Protein 6K65 (pdb70)

Sequence (286 aa):
MKEQQNAFYEILHLPNLNEEQRNAFIQSLKDDPSQSANLLAEAKALNHLQNEVARLKKDAVVTQESALTTSPGETVTLTCRSSTGAVTTSNYASWVQEKPDHLFTGLIGGTNNRAPGVPARFSGSLIGDKAALTITGAQTEDEAIYFCALWYSNHWVFGGGTKLTVLGGGGGSDVQLQQSGPGLVAPSQSLSITCTVSGFSLTDYGVNWVRQSPGKGLEWLGVIWGDGITDYNSALKSRLSVTKDNSKSQVFLKMNSLQSGDSARYYCVTGLFDYWGQGTTLTVSS

B-factor: mean 27.86, std 15.21, range [9.58, 121.7]

Nearest PDB structures (foldseek):
  6k65-assembly1_A  TM=1.018E+00  e=1.690E-07  Staphylococcus aureus subsp. aureus NCTC 8325
  5h79-assembly2_C  TM=9.708E-01  e=1.721E-05  Staphylococcus aureus
  6k6a-assembly1_C  TM=9.883E-01  e=1.054E-04  Staphylococcus aureus
  6k64-assembly1_C  TM=9.739E-01  e=1.440E-04  Staphylococcus aureus
  5x3f-assembly1_B  TM=9.528E-01  e=5.349E-04  Staphylococcus aureus

Foldseek 3Di:
DVLLVVLLVLLVPLPQDDVVLSVVLNVVCVVCVVCSVVSSVVSNVVSVVSVVVVVVVD/DKAKAWAAEDEAAFQAKDKIKIAIPVWAADLQFQKWKWWADPPRDIDTAGTSFFHGDPPHDPQWTWHGDVRIIMIMRRGDAQVRQTWMKIWTDDPHDIDIYPTYGYHHPDHDDDD/DKAWAKDDDQADVVFGKGKIKIAIPDDFLLAWKKWKWWAAPPGGIGTAWMAHNPGDIGGDVVQVVQWDWGADRVRNMIMIMGHPDDQVPFTWMWMATDVRPDIYPTDGDGDDD

Secondary structure (DSSP, 8-state):
-HHHHHHHHHHHH-SS--HHHHHHHHHHHHH-GGGHHHHHHHHHHHHHHHHHHHHHH-/--EEEEEEEEEETTTTEEEEEEEEESS-TTTS-EEEEEE-TTS-EEEEEEE-TTS-EEE-TTTGGGEEEEEETTTTEEEEEE-S--GGG-EEEEEEETTS-SB---EEE----/---EEE-SEEEE-TT-EEEEEEEETTS---GGG--EEEEEETTTEEEEEEETTTEEPTT--TTEEEEEETTEEEEEEES--GGG-EEEEEEEEETTEEEE---EEEEE-S-----

CATH classification: 1.20.5.420

GO terms:
  GO:0005576 extracellular region (C, EXP)
  GO:0141129 symbiont-mediated suppression of host signal transduction pathway via antagonism of host cell surface receptor (P, EXP)

InterPro domains:
  IPR003132 Protein A, Ig-binding domain [PF02216] (37-88)
  IPR003132 Protein A, Ig-binding domain [PF02216] (97-149)
  IPR003132 Protein A, Ig-binding domain [PF02216] (155-207)
  IPR003132 Protein A, Ig-binding domain [PF02216] (213-265)
  IPR003132 Protein A, Ig-binding domain [PF02216] (271-323)
  IPR005038 Octapeptide repeat [PF03373] (326-333)
  IPR005038 Octapeptide repeat [PF03373] (334-341)
  IPR005038 Octapeptide repeat [PF03373] (342-349)
  IPR005038 Octapeptide repeat [PF03373] (350-357)
  IPR005038 Octapeptide repeat [PF03373] (358-365)
  IPR005038 Octapeptide repeat [PF03373] (366-373)
  IPR005038 Octapeptide repeat [PF03373] (374-381)
  IPR005038 Octapeptide repeat [PF03373] (382-389)
  IPR005038 Octapeptide repeat [PF03373] (390-397)
  IPR005038 Octapeptide repeat [PF03373] (398-405)
  IPR005038 Octapeptide repeat [PF03373] (406-413)
  IPR005038 Octapeptide repeat [PF03373] (414-421)
  IPR005877 YSIRK Gram-positive signal peptide [PF04650] (2-26)
  IPR005877 YSIRK Gram-positive signal peptide [TIGR01168] (3-36)
  IPR009063 Immunoglobulin/albumin-binding domain superfamily [SSF46997] (38-92)

Radius of gyration: 19.45 Å; Cα contacts (8 Å, |Δi|>4): 677; chains: 3; bounding box: 35×52×53 Å

Organism: Staphylococcus aureus (strain NCTC 8325 / PS 47) (NCBI:txid93061)

Structure (mmCIF, N/CA/C/O backbone):
data_6K65
#
_entry.id   6K65
#
_cell.length_a   35.620
_cell.length_b   120.181
_cell.length_c   84.740
_cell.angle_alpha   90.00
_cell.angle_beta   90.00
_cell.angle_gamma   90.00
#
_symmetry.space_group_name_H-M   'P 21 21 2'
#
loop_
_entity.id
_entity.type
_entity.pdbx_description
1 polymer 'Immunoglobulin G-binding protein A'
2 polymer '1P4B variable light chain'
3 polymer '1P4B variable heavy chain'
4 water water
#
loop_
_atom_site.group_PDB
_atom_site.id
_atom_site.type_symbol
_atom_site.label_atom_id
_atom_site.label_alt_id
_atom_site.label_comp_id
_atom_site.label_asym_id
_atom_site.label_entity_id
_atom_site.label_seq_id
_atom_site.pdbx_PDB_ins_code
_atom_site.Cartn_x
_atom_site.Cartn_y
_atom_site.Cartn_z
_atom_site.occupancy
_atom_site.B_iso_or_equiv
_atom_site.auth_seq_id
_atom_site.auth_comp_id
_atom_site.auth_asym_id
_atom_site.auth_atom_id
_atom_site.pdbx_PDB_model_num
ATOM 1 N N . MET A 1 21 ? 9.392 0.005 130.749 1.00 69.36 4 MET A N 1
ATOM 2 C CA . MET A 1 21 ? 8.317 -0.925 130.425 1.00 70.08 4 MET A CA 1
ATOM 3 C C . MET A 1 21 ? 6.960 -0.258 130.590 1.00 60.43 4 MET A C 1
ATOM 4 O O . MET A 1 21 ? 6.191 -0.152 129.630 1.00 54.97 4 MET A O 1
ATOM 9 N N . LYS A 1 22 ? 6.664 0.192 131.812 1.00 60.99 5 LYS A N 1
ATOM 10 C CA . LYS A 1 22 ? 5.429 0.940 132.026 1.00 60.33 5 LYS A CA 1
ATOM 11 C C . LYS A 1 22 ? 5.423 2.224 131.209 1.00 55.10 5 LYS A C 1
ATOM 12 O O . LYS A 1 22 ? 4.372 2.651 130.719 1.00 51.19 5 LYS A O 1
ATOM 18 N N . GLU A 1 23 ? 6.591 2.854 131.053 1.00 53.91 6 GLU A N 1
ATOM 19 C CA . GLU A 1 23 ? 6.678 4.069 130.251 1.00 52.91 6 GLU A CA 1
ATOM 20 C C . GLU A 1 23 ? 6.446 3.769 128.777 1.00 43.87 6 GLU A C 1
ATOM 21 O O . GLU A 1 23 ? 5.825 4.564 128.059 1.00 38.93 6 GLU A O 1
ATOM 27 N N . GLN A 1 24 ? 6.934 2.622 128.310 1.00 42.45 7 GLN A N 1
ATOM 28 C CA . GLN A 1 24 ? 6.638 2.210 126.946 1.00 43.23 7 GLN A CA 1
ATOM 29 C C . GLN A 1 24 ? 5.165 1.869 126.795 1.00 35.31 7 GLN A C 1
ATOM 30 O O . GLN A 1 24 ? 4.562 2.175 125.766 1.00 34.93 7 GLN A O 1
ATOM 36 N N . GLN A 1 25 ? 4.569 1.237 127.812 1.00 42.05 8 GLN A N 1
ATOM 37 C CA . GLN A 1 25 ? 3.134 0.963 127.783 1.00 38.60 8 GLN A CA 1
ATOM 38 C C . GLN A 1 25 ? 2.332 2.252 127.659 1.00 33.45 8 GLN A C 1
ATOM 39 O O . GLN A 1 25 ? 1.413 2.350 126.834 1.00 31.02 8 GLN A O 1
ATOM 45 N N . ASN A 1 26 ? 2.659 3.250 128.484 1.00 34.49 9 ASN A N 1
ATOM 46 C CA . ASN A 1 26 ? 1.942 4.517 128.414 1.00 33.15 9 ASN A CA 1
ATOM 47 C C . ASN A 1 26 ? 2.144 5.185 127.063 1.00 29.24 9 ASN A C 1
ATOM 48 O O . ASN A 1 26 ? 1.195 5.716 126.475 1.00 28.30 9 ASN A O 1
ATOM 53 N N . ALA A 1 27 ? 3.375 5.158 126.548 1.00 30.30 10 ALA A N 1
ATOM 54 C CA . ALA A 1 27 ? 3.643 5.785 125.256 1.00 29.40 10 ALA A CA 1
ATOM 55 C C . ALA A 1 27 ? 2.877 5.093 124.131 1.00 28.43 10 ALA A C 1
ATOM 56 O O . ALA A 1 27 ? 2.274 5.760 123.285 1.00 25.39 10 ALA A O 1
ATOM 58 N N . PHE A 1 28 ? 2.890 3.753 124.105 1.00 26.80 11 PHE A N 1
ATOM 59 C CA . PHE A 1 28 ? 2.065 3.005 123.155 1.00 26.90 11 PHE A CA 1
ATOM 60 C C . PHE A 1 28 ? 0.619 3.474 123.218 1.00 23.73 11 PHE A C 1
ATOM 61 O O . PHE A 1 28 ? -0.004 3.776 122.194 1.00 24.95 11 PHE A O 1
ATOM 69 N N . TYR A 1 29 ? 0.064 3.521 124.429 1.00 25.08 12 TYR A N 1
ATOM 70 C CA . TYR A 1 29 ? -1.343 3.872 124.590 1.00 24.97 12 TYR A CA 1
ATOM 71 C C . TYR A 1 29 ? -1.628 5.263 124.025 1.00 26.73 12 TYR A C 1
ATOM 72 O O . TYR A 1 29 ? -2.568 5.450 123.231 1.00 22.72 12 TYR A O 1
ATOM 81 N N . GLU A 1 30 ? -0.802 6.246 124.401 1.00 22.68 13 GLU A N 1
ATOM 82 C CA . GLU A 1 30 ? -1.039 7.608 123.929 1.00 22.03 13 GLU A CA 1
ATOM 83 C C . GLU A 1 30 ? -0.924 7.699 122.413 1.00 21.32 13 GLU A C 1
ATOM 84 O O . GLU A 1 30 ? -1.749 8.353 121.767 1.00 22.82 13 GLU A O 1
ATOM 90 N N . ILE A 1 31 ? 0.071 7.033 121.824 1.00 19.65 14 ILE A N 1
ATOM 91 C CA . ILE A 1 31 ? 0.239 7.136 120.376 1.00 20.41 14 ILE A CA 1
ATOM 92 C C . ILE A 1 31 ? -0.924 6.482 119.654 1.00 22.63 14 ILE A C 1
ATOM 93 O O . ILE A 1 31 ? -1.448 7.025 118.667 1.00 20.19 14 ILE A O 1
ATOM 98 N N . LEU A 1 32 ? -1.376 5.323 120.144 1.00 20.08 15 LEU A N 1
ATOM 99 C CA . LEU A 1 32 ? -2.483 4.653 119.476 1.00 20.40 15 LEU A CA 1
ATOM 100 C C . LEU A 1 32 ? -3.783 5.426 119.611 1.00 21.77 15 LEU A C 1
ATOM 101 O O . LEU A 1 32 ? -4.694 5.224 118.797 1.00 26.00 15 LEU A O 1
ATOM 106 N N . HIS A 1 33 ? -3.900 6.315 120.600 1.00 20.94 16 HIS A N 1
ATOM 107 C CA . HIS A 1 33 ? -5.116 7.108 120.704 1.00 21.08 16 HIS A CA 1
ATOM 108 C C . HIS A 1 33 ? -5.016 8.501 120.083 1.00 24.45 16 HIS A C 1
ATOM 109 O O . HIS A 1 33 ? -6.014 9.228 120.099 1.00 27.62 16 HIS A O 1
ATOM 116 N N . LEU A 1 34 ? -3.871 8.888 119.503 1.00 19.92 17 LEU A N 1
ATOM 117 C CA . LEU A 1 34 ? -3.825 10.167 118.788 1.00 18.54 17 LEU A CA 1
ATOM 118 C C . LEU A 1 34 ? -4.723 10.062 117.559 1.00 24.30 17 LEU A C 1
ATOM 119 O O . LEU A 1 34 ? -4.464 9.226 116.682 1.00 27.26 17 LEU A O 1
ATOM 124 N N . PRO A 1 35 ? -5.771 10.877 117.446 1.00 22.57 18 PRO A N 1
ATOM 125 C CA . PRO A 1 35 ? -6.841 10.568 116.481 1.00 24.58 18 PRO A CA 1
ATOM 126 C C . PRO A 1 35 ? -6.489 10.846 115.034 1.00 24.83 18 PRO A C 1
ATOM 127 O O . PRO A 1 35 ? -7.121 10.258 114.146 1.00 28.17 18 PRO A O 1
ATOM 131 N N . ASN A 1 36 ? -5.530 11.727 114.755 1.00 22.09 19 ASN A N 1
ATOM 132 C CA . ASN A 1 36 ? -5.306 12.169 113.385 1.00 23.44 19 ASN A CA 1
ATOM 133 C C . ASN A 1 36 ? -4.077 11.556 112.730 1.00 22.93 19 ASN A C 1
ATOM 134 O O . ASN A 1 36 ? -3.916 11.701 111.515 1.00 24.70 19 ASN A O 1
ATOM 139 N N . LEU A 1 37 ? -3.225 10.860 113.481 1.00 21.69 20 LEU A N 1
ATOM 140 C CA . LEU A 1 37 ? -2.111 10.154 112.854 1.00 21.77 20 LEU A CA 1
ATOM 141 C C . LEU A 1 37 ? -2.624 9.121 111.865 1.00 27.26 20 LEU A C 1
ATOM 142 O O . LEU A 1 37 ? -3.620 8.447 112.120 1.00 28.53 20 LEU A O 1
ATOM 147 N N . ASN A 1 38 ? -1.930 8.979 110.744 1.00 26.66 21 ASN A N 1
ATOM 148 C CA . ASN A 1 38 ? -2.243 7.865 109.865 1.00 34.18 21 ASN A CA 1
ATOM 149 C C . ASN A 1 38 ? -1.485 6.625 110.340 1.00 36.14 21 ASN A C 1
ATOM 150 O O . ASN A 1 38 ? -0.682 6.670 111.276 1.00 32.13 21 ASN A O 1
ATOM 155 N N . GLU A 1 39 ? -1.768 5.491 109.709 1.00 37.73 22 GLU A N 1
ATOM 156 C CA . GLU A 1 39 ? -1.218 4.258 110.255 1.00 40.72 22 GLU A CA 1
ATOM 157 C C . GLU A 1 39 ? 0.273 4.127 109.964 1.00 36.17 22 GLU A C 1
ATOM 158 O O . GLU A 1 39 ? 1.002 3.539 110.766 1.00 36.82 22 GLU A O 1
ATOM 164 N N . GLU A 1 40 ? 0.761 4.711 108.869 1.00 39.74 23 GLU A N 1
ATOM 165 C CA . GLU A 1 40 ? 2.203 4.710 108.632 1.00 45.94 23 GLU A CA 1
ATOM 166 C C . GLU A 1 40 ? 2.943 5.463 109.733 1.00 38.30 23 GLU A C 1
ATOM 167 O O . GLU A 1 40 ? 3.985 5.004 110.224 1.00 36.99 23 GLU A O 1
ATOM 173 N N . GLN A 1 41 ? 2.411 6.621 110.144 1.00 31.12 24 GLN A N 1
ATOM 174 C CA . GLN A 1 41 ? 3.030 7.386 111.220 1.00 28.14 24 GLN A CA 1
ATOM 175 C C . GLN A 1 41 ? 2.967 6.624 112.539 1.00 26.90 24 GLN A C 1
ATOM 176 O O . GLN A 1 41 ? 3.971 6.527 113.262 1.00 25.91 24 GLN A O 1
ATOM 182 N N . ARG A 1 42 ? 1.797 6.061 112.861 1.00 27.50 25 ARG A N 1
ATOM 183 C CA . ARG A 1 42 ? 1.673 5.247 114.068 1.00 27.14 25 ARG A CA 1
ATOM 184 C C . ARG A 1 42 ? 2.708 4.136 114.090 1.00 29.19 25 ARG A C 1
ATOM 185 O O . ARG A 1 42 ? 3.410 3.941 115.088 1.00 27.12 25 ARG A O 1
ATOM 193 N N . ASN A 1 43 ? 2.800 3.384 112.991 1.00 30.63 26 ASN A N 1
ATOM 194 C CA . ASN A 1 43 ? 3.750 2.278 112.915 1.00 33.38 26 ASN A CA 1
ATOM 195 C C . ASN A 1 43 ? 5.170 2.766 113.132 1.00 34.33 26 ASN A C 1
ATOM 196 O O . ASN A 1 43 ? 5.959 2.114 113.830 1.00 30.88 26 ASN A O 1
ATOM 201 N N . ALA A 1 44 ? 5.514 3.917 112.542 1.00 31.86 27 ALA A N 1
ATOM 202 C CA . ALA A 1 44 ? 6.872 4.428 112.684 1.00 33.89 27 ALA A CA 1
ATOM 203 C C . ALA A 1 44 ? 7.187 4.751 114.136 1.00 28.58 27 ALA A C 1
ATOM 204 O O . ALA A 1 44 ? 8.270 4.402 114.635 1.00 29.34 27 ALA A O 1
ATOM 206 N N . PHE A 1 45 ? 6.249 5.404 114.840 1.00 25.53 28 PHE A N 1
ATOM 207 C CA . PHE A 1 45 ? 6.509 5.735 116.239 1.00 24.11 28 PHE A CA 1
ATOM 208 C C . PHE A 1 45 ? 6.571 4.485 117.098 1.00 25.42 28 PHE A C 1
ATOM 209 O O . PHE A 1 45 ? 7.411 4.396 117.999 1.00 25.40 28 PHE A O 1
ATOM 217 N N . ILE A 1 46 ? 5.695 3.514 116.836 1.00 26.02 29 ILE A N 1
ATOM 218 C CA . ILE A 1 46 ? 5.725 2.264 117.595 1.00 27.28 29 ILE A CA 1
ATOM 219 C C . ILE A 1 46 ? 7.091 1.606 117.462 1.00 29.07 29 ILE A C 1
ATOM 220 O O . ILE A 1 46 ? 7.708 1.209 118.459 1.00 28.56 29 ILE A O 1
ATOM 225 N N . GLN A 1 47 ? 7.579 1.482 116.221 1.00 34.11 30 GLN A N 1
ATOM 226 C CA . GLN A 1 47 ? 8.879 0.856 116.003 1.00 31.04 30 GLN A CA 1
ATOM 227 C C . GLN A 1 47 ? 9.996 1.641 116.679 1.00 30.01 30 GLN A C 1
ATOM 228 O O . GLN A 1 47 ? 10.914 1.049 117.263 1.00 35.88 30 GLN A O 1
ATOM 234 N N . SER A 1 48 ? 9.945 2.971 116.606 1.00 29.41 31 SER A N 1
ATOM 235 C CA . SER A 1 48 ? 10.965 3.772 117.276 1.00 30.05 31 SER A CA 1
ATOM 236 C C . SER A 1 48 ? 10.922 3.572 118.785 1.00 34.85 31 SER A C 1
ATOM 237 O O . SER A 1 48 ? 11.967 3.547 119.445 1.00 35.10 31 SER A O 1
ATOM 240 N N . LEU A 1 49 ? 9.723 3.417 119.350 1.00 26.67 32 LEU A N 1
ATOM 241 C CA . LEU A 1 49 ? 9.607 3.182 120.786 1.00 26.95 32 LEU A CA 1
ATOM 242 C C . LEU A 1 49 ? 10.135 1.809 121.170 1.00 31.57 32 LEU A C 1
ATOM 243 O O . LEU A 1 49 ? 10.673 1.640 122.267 1.00 36.87 32 LEU A O 1
ATOM 248 N N . LYS A 1 50 ? 9.968 0.817 120.297 1.00 33.77 33 LYS A N 1
ATOM 249 C CA . LYS A 1 50 ? 10.543 -0.495 120.566 1.00 39.15 33 LYS A CA 1
ATOM 250 C C . LYS A 1 50 ? 12.063 -0.456 120.454 1.00 42.46 33 LYS A C 1
ATOM 251 O O . LYS A 1 50 ? 12.767 -1.092 121.249 1.00 49.19 33 LYS A O 1
ATOM 257 N N . ASP A 1 51 ? 12.585 0.310 119.494 1.00 40.22 34 ASP A N 1
ATOM 258 C CA . ASP A 1 51 ? 14.025 0.349 119.262 1.00 47.55 34 ASP A CA 1
ATOM 259 C C . ASP A 1 51 ? 14.752 1.097 120.369 1.00 54.23 34 ASP A C 1
ATOM 260 O O . ASP A 1 51 ? 15.839 0.685 120.791 1.00 53.07 34 ASP A O 1
ATOM 265 N N . ASP A 1 52 ? 14.186 2.207 120.839 1.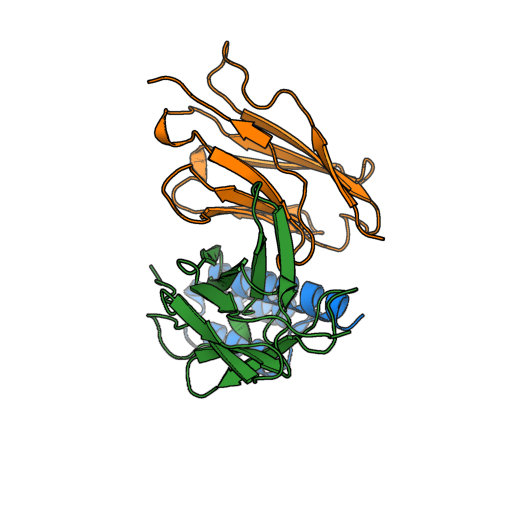00 50.89 35 ASP A N 1
ATOM 266 C CA . ASP A 1 52 ? 14.859 3.082 121.798 1.00 52.12 35 ASP A CA 1
ATOM 267 C C . ASP A 1 52 ? 13.855 3.541 122.841 1.00 48.28 35 ASP A C 1
ATOM 268 O O . ASP A 1 52 ? 13.398 4.690 122.823 1.00 46.35 35 ASP A O 1
ATOM 273 N N . PRO A 1 53 ? 13.495 2.663 123.784 1.00 59.11 36 PRO A N 1
ATOM 274 C CA . PRO A 1 53 ? 12.504 3.046 124.807 1.00 56.38 36 PRO A CA 1
ATOM 275 C C . PRO A 1 53 ? 12.926 4.243 125.642 1.00 58.12 36 PRO A C 1
ATOM 276 O O . PRO A 1 53 ? 12.064 5.002 126.110 1.00 55.87 36 PRO A O 1
ATOM 280 N N . SER A 1 54 ? 14.234 4.447 125.827 1.00 60.65 37 SER A N 1
ATOM 281 C CA . SER A 1 54 ? 14.713 5.582 126.607 1.00 59.70 37 SER A CA 1
ATOM 282 C C . SER A 1 54 ? 14.329 6.916 125.987 1.00 54.78 37 SER A C 1
ATOM 283 O O . SER A 1 54 ? 14.363 7.937 126.681 1.00 54.55 37 SER A O 1
ATOM 286 N N . GLN A 1 55 ? 13.966 6.932 124.705 1.00 51.17 38 GLN A N 1
ATOM 287 C CA . GLN A 1 55 ? 13.557 8.144 124.006 1.00 47.96 38 GLN A CA 1
ATOM 288 C C . GLN A 1 55 ? 12.046 8.370 124.031 1.00 38.95 38 GLN A C 1
ATOM 289 O O . GLN A 1 55 ? 11.567 9.310 123.381 1.00 36.61 38 GLN A O 1
ATOM 295 N N . SER A 1 56 ? 11.301 7.549 124.784 1.00 42.01 39 SER A N 1
ATOM 296 C CA . SER A 1 56 ? 9.841 7.644 124.811 1.00 39.21 39 SER A CA 1
ATOM 297 C C . SER A 1 56 ? 9.342 9.084 124.866 1.00 34.68 39 SER A C 1
ATOM 298 O O . SER A 1 56 ? 8.562 9.511 124.009 1.00 32.59 39 SER A O 1
ATOM 301 N N . ALA A 1 57 ? 9.805 9.852 125.858 1.00 39.30 40 ALA A N 1
ATOM 302 C CA . ALA A 1 57 ? 9.333 11.226 126.015 1.00 32.93 40 ALA A CA 1
ATOM 303 C C . ALA A 1 57 ? 9.448 12.003 124.710 1.00 34.15 40 ALA A C 1
ATOM 304 O O . ALA A 1 57 ? 8.444 12.503 124.183 1.00 31.32 40 ALA A O 1
ATOM 306 N N . ASN A 1 58 ? 10.658 12.072 124.146 1.00 33.69 41 ASN A N 1
ATOM 307 C CA . ASN A 1 58 ? 10.828 12.828 122.911 1.00 30.55 41 ASN A CA 1
ATOM 308 C C . ASN A 1 58 ? 9.943 12.265 121.810 1.00 27.68 41 ASN A C 1
ATOM 309 O O . ASN A 1 58 ? 9.259 13.023 121.108 1.00 29.53 41 ASN A O 1
ATOM 314 N N . LEU A 1 59 ? 9.889 10.933 121.691 1.00 28.52 42 LEU A N 1
ATOM 315 C CA . LEU A 1 59 ? 9.090 10.340 120.623 1.00 25.75 42 LEU A CA 1
ATOM 316 C C . LEU A 1 59 ? 7.627 10.703 120.800 1.00 23.36 42 LEU A C 1
ATOM 317 O O . LEU A 1 59 ? 6.953 11.090 119.834 1.00 23.04 42 LEU A O 1
ATOM 322 N N . LEU A 1 60 ? 7.145 10.671 122.049 1.00 23.58 43 LEU A N 1
ATOM 323 C CA . LEU A 1 60 ? 5.746 11.003 122.280 1.00 23.19 43 LEU A CA 1
ATOM 324 C C . LEU A 1 60 ? 5.476 12.451 121.900 1.00 24.72 43 LEU A C 1
ATOM 325 O O . LEU A 1 60 ? 4.462 12.754 121.249 1.00 21.15 43 LEU A O 1
ATOM 330 N N . ALA A 1 61 ? 6.411 13.349 122.240 1.00 22.35 44 ALA A N 1
ATOM 331 C CA . ALA A 1 61 ? 6.243 14.745 121.864 1.00 22.74 44 ALA A CA 1
ATOM 332 C C . ALA A 1 61 ? 6.190 14.882 120.351 1.00 26.34 44 ALA A C 1
ATOM 333 O O . ALA A 1 61 ? 5.314 15.577 119.803 1.00 20.46 44 ALA A O 1
ATOM 335 N N . GLU A 1 62 ? 7.070 14.155 119.656 1.00 23.22 45 GLU A N 1
ATOM 336 C CA . GLU A 1 62 ? 7.103 14.272 118.207 1.00 20.55 45 GLU A CA 1
ATOM 337 C C . GLU A 1 62 ? 5.800 13.771 117.607 1.00 19.61 45 GLU A C 1
ATOM 338 O O . GLU A 1 62 ? 5.251 14.396 116.687 1.00 19.05 45 GLU A O 1
ATOM 344 N N . ALA A 1 63 ? 5.241 12.694 118.182 1.00 20.31 46 ALA A N 1
ATOM 345 C CA . ALA A 1 63 ? 3.994 12.162 117.651 1.00 18.57 46 ALA A CA 1
ATOM 346 C C . ALA A 1 63 ? 2.863 13.147 117.876 1.00 20.88 46 ALA A C 1
ATOM 347 O O . ALA A 1 63 ? 2.010 13.346 116.990 1.00 18.52 46 ALA A O 1
ATOM 349 N N . LYS A 1 64 ? 2.866 13.806 119.042 1.00 18.95 47 LYS A N 1
ATOM 350 C CA . LYS A 1 64 ? 1.802 14.762 119.316 1.00 17.46 47 LYS A CA 1
ATOM 351 C C . LYS A 1 64 ? 1.881 15.921 118.339 1.00 15.94 47 LYS A C 1
ATOM 352 O O . LYS A 1 64 ? 0.852 16.422 117.872 1.00 16.97 47 LYS A O 1
ATOM 358 N N . ALA A 1 65 ? 3.100 16.312 117.956 1.00 16.52 48 ALA A N 1
ATOM 359 C CA . ALA A 1 65 ? 3.219 17.380 116.970 1.00 16.24 48 ALA A CA 1
ATOM 360 C C . ALA A 1 65 ? 2.701 16.926 115.609 1.00 17.71 48 ALA A C 1
ATOM 361 O O . ALA A 1 65 ? 1.977 17.676 114.929 1.00 17.48 48 ALA A O 1
ATOM 363 N N . LEU A 1 66 ? 3.018 15.684 115.202 1.00 15.64 49 LEU A N 1
ATOM 364 C CA . LEU A 1 66 ? 2.495 15.245 113.916 1.00 17.03 49 LEU A CA 1
ATOM 365 C C . LEU A 1 66 ? 0.987 15.162 113.977 1.00 16.14 49 LEU A C 1
ATOM 366 O O . LEU A 1 66 ? 0.297 15.498 113.001 1.00 18.56 49 LEU A O 1
ATOM 371 N N . ASN A 1 67 ? 0.450 14.793 115.148 1.00 14.65 50 ASN A N 1
ATOM 372 C CA . ASN A 1 67 ? -0.993 14.711 115.237 1.00 16.67 50 ASN A CA 1
ATOM 373 C C . ASN A 1 67 ? -1.588 16.099 115.091 1.00 17.97 50 ASN A C 1
ATOM 374 O O . ASN A 1 67 ? -2.607 16.278 114.406 1.00 18.07 50 ASN A O 1
ATOM 379 N N . HIS A 1 68 ? -0.915 17.102 115.679 1.00 16.78 51 HIS A N 1
ATOM 380 C CA . HIS A 1 68 ? -1.362 18.482 115.538 1.00 14.77 51 HIS A CA 1
ATOM 381 C C . HIS A 1 68 ? -1.382 18.886 114.076 1.00 13.79 51 HIS A C 1
ATOM 382 O O . HIS A 1 68 ? -2.352 19.487 113.602 1.00 15.11 51 HIS A O 1
ATOM 389 N N . LEU A 1 69 ? -0.333 18.523 113.341 1.00 15.02 52 LEU A N 1
ATOM 390 C CA . LEU A 1 69 ? -0.263 18.934 111.946 1.00 14.81 52 LEU A CA 1
ATOM 391 C C . LEU A 1 69 ? -1.277 18.178 111.108 1.00 15.39 52 LEU A C 1
ATOM 392 O O . LEU A 1 69 ? -1.899 18.764 110.206 1.00 15.13 52 LEU A O 1
ATOM 397 N N . GLN A 1 70 ? -1.504 16.897 111.422 1.00 13.47 53 GLN A N 1
ATOM 398 C CA . GLN A 1 70 ? -2.528 16.161 110.690 1.00 14.30 53 GLN A CA 1
ATOM 399 C C . GLN A 1 70 ? -3.886 16.812 110.901 1.00 18.78 53 GLN A C 1
ATOM 400 O O . GLN A 1 70 ? -4.728 16.842 109.986 1.00 16.94 53 GLN A O 1
ATOM 406 N N . ASN A 1 71 ? -4.112 17.351 112.107 1.00 16.08 54 ASN A N 1
ATOM 407 C CA . ASN A 1 71 ? -5.382 17.992 112.381 1.00 16.75 54 ASN A CA 1
ATOM 408 C C . ASN A 1 71 ? -5.544 19.228 111.515 1.00 16.04 54 ASN A C 1
ATOM 409 O O . ASN A 1 71 ? -6.634 19.485 110.988 1.00 16.39 54 ASN A O 1
ATOM 414 N N . GLU A 1 72 ? -4.442 19.965 111.291 1.00 16.05 55 GLU A N 1
ATOM 415 C CA . GLU A 1 72 ? -4.494 21.114 110.393 1.00 14.16 55 GLU A CA 1
ATOM 416 C C . GLU A 1 72 ? -4.786 20.661 108.976 1.00 15.58 55 GLU A C 1
ATOM 417 O O . GLU A 1 72 ? -5.531 21.336 108.256 1.00 17.12 55 GLU A O 1
ATOM 423 N N . VAL A 1 73 ? -4.187 19.534 108.550 1.00 15.14 56 VAL A N 1
ATOM 424 C CA . VAL A 1 73 ? -4.474 19.048 107.200 1.00 15.98 56 VAL A CA 1
ATOM 425 C C . VAL A 1 73 ? -5.954 18.739 107.074 1.00 17.22 56 VAL A C 1
ATOM 426 O O . VAL A 1 73 ? -6.587 19.055 106.053 1.00 18.78 56 VAL A O 1
ATOM 430 N N . ALA A 1 74 ? -6.539 18.158 108.120 1.00 18.23 57 ALA A N 1
ATOM 431 C CA . ALA A 1 74 ? -7.950 17.809 108.013 1.00 19.31 57 ALA A CA 1
ATOM 432 C C . ALA A 1 74 ? -8.792 19.062 107.891 1.00 19.81 57 ALA A C 1
ATOM 433 O O . ALA A 1 74 ? -9.850 19.044 107.245 1.00 21.92 57 ALA A O 1
ATOM 435 N N . ARG A 1 75 ? -8.338 20.161 108.500 1.00 18.38 58 ARG A N 1
ATOM 436 C CA . ARG A 1 75 ? -9.076 21.411 108.401 1.00 19.21 58 ARG A CA 1
ATOM 437 C C . ARG A 1 75 ? -9.062 21.927 106.968 1.00 23.81 58 ARG A C 1
ATOM 438 O O . ARG A 1 75 ? -10.068 22.464 106.476 1.00 24.36 58 ARG A O 1
ATOM 446 N N . LEU A 1 76 ? -7.943 21.725 106.265 1.00 22.73 59 LEU A N 1
ATOM 447 C CA . LEU A 1 76 ? -7.784 22.266 104.920 1.00 25.53 59 LEU A CA 1
ATOM 448 C C . LEU A 1 76 ? -8.396 21.379 103.862 1.00 27.32 59 LEU A C 1
ATOM 449 O O . LEU A 1 76 ? -8.783 21.879 102.795 1.00 28.15 59 LEU A O 1
ATOM 454 N N . LYS A 1 77 ? -8.450 20.070 104.116 1.00 28.54 60 LYS A N 1
ATOM 455 C CA . LYS A 1 77 ? -9.351 19.225 103.349 1.00 44.02 60 LYS A CA 1
ATOM 456 C C . LYS A 1 77 ? -10.778 19.744 103.455 1.00 51.63 60 LYS A C 1
ATOM 457 O O . LYS A 1 77 ? -11.582 19.555 102.538 1.00 64.78 60 LYS A O 1
ATOM 463 N N . LYS A 1 78 ? -11.107 20.395 104.575 1.00 63.20 61 LYS A N 1
ATOM 464 C CA . LYS A 1 78 ? -12.440 20.893 104.823 1.00 62.27 61 LYS A CA 1
ATOM 465 C C . LYS A 1 78 ? -12.505 22.406 104.636 1.00 58.28 61 LYS A C 1
ATOM 466 O O . LYS A 1 78 ? -12.561 22.905 103.503 1.00 52.31 61 LYS A O 1
ATOM 472 N N . ASP B 2 1 ? 19.083 21.083 112.138 1.00 62.52 6 ASP L N 1
ATOM 473 C CA . ASP B 2 1 ? 19.874 22.076 111.409 1.00 59.46 6 ASP L CA 1
ATOM 474 C C . ASP B 2 1 ? 19.568 21.983 109.922 1.00 47.63 6 ASP L C 1
ATOM 475 O O . ASP B 2 1 ? 20.429 22.199 109.066 1.00 42.64 6 ASP L O 1
ATOM 480 N N . ALA B 2 2 ? 18.331 21.642 109.613 1.00 46.64 7 ALA L N 1
ATOM 481 C CA . ALA B 2 2 ? 17.962 21.516 108.219 1.00 40.56 7 ALA L CA 1
ATOM 482 C C . ALA B 2 2 ? 17.967 22.877 107.536 1.00 36.43 7 ALA L C 1
ATOM 483 O O . ALA B 2 2 ? 17.706 23.913 108.153 1.00 29.47 7 ALA L O 1
ATOM 485 N N . VAL B 2 3 ? 18.285 22.859 106.246 1.00 25.47 8 VAL L N 1
ATOM 486 C CA . VAL B 2 3 ? 18.258 24.036 105.385 1.00 21.59 8 VAL L CA 1
ATOM 487 C C . VAL B 2 3 ? 17.315 23.721 104.234 1.00 22.36 8 VAL L C 1
ATOM 488 O O . VAL B 2 3 ? 17.390 22.635 103.647 1.00 22.21 8 VAL L O 1
ATOM 492 N N . VAL B 2 4 ? 16.408 24.650 103.946 1.00 19.65 9 VAL L N 1
ATOM 493 C CA . VAL B 2 4 ? 15.414 24.517 102.885 1.00 17.30 9 VAL L CA 1
ATOM 494 C C . VAL B 2 4 ? 15.838 25.428 101.748 1.00 17.35 9 VAL L C 1
ATOM 495 O O . VAL B 2 4 ? 16.093 26.616 101.966 1.00 18.79 9 VAL L O 1
ATOM 499 N N . THR B 2 5 ? 15.912 24.879 100.537 1.00 16.54 10 THR L N 1
ATOM 500 C CA . THR B 2 5 ? 16.425 25.611 99.383 1.00 17.35 10 THR L CA 1
ATOM 501 C C . THR B 2 5 ? 15.384 25.652 98.269 1.00 17.31 10 THR L C 1
ATOM 502 O O . THR B 2 5 ? 14.730 24.642 97.960 1.00 15.84 10 THR L O 1
ATOM 506 N N . GLN B 2 6 ? 15.239 26.828 97.665 1.00 14.18 11 GLN L N 1
ATOM 507 C CA . GLN B 2 6 ? 14.325 27.067 96.551 1.00 13.73 11 GLN L CA 1
ATOM 508 C C . GLN B 2 6 ? 15.115 27.702 95.416 1.00 16.11 11 GLN L C 1
ATOM 509 O O . GLN B 2 6 ? 16.199 28.245 95.635 1.00 17.03 11 GLN L O 1
ATOM 515 N N . GLU B 2 7 ? 14.549 27.673 94.208 1.00 18.34 12 GLU L N 1
ATOM 516 C CA . GLU B 2 7 ? 15.134 28.429 93.104 1.00 13.80 12 GLU L CA 1
ATOM 517 C C . GLU B 2 7 ? 15.159 29.905 93.448 1.00 16.27 12 GLU L C 1
ATOM 518 O O . GLU B 2 7 ? 14.191 30.441 93.973 1.00 18.08 12 GLU L O 1
ATOM 524 N N . SER B 2 8 ? 16.254 30.594 93.112 1.00 15.90 13 SER L N 1
ATOM 525 C CA . SER B 2 8 ? 16.278 32.033 93.382 1.00 16.29 13 SER L CA 1
ATOM 526 C C . SER B 2 8 ? 15.257 32.782 92.533 1.00 16.87 13 SER L C 1
ATOM 527 O O . SER B 2 8 ? 14.575 33.694 93.024 1.00 14.88 13 SER L O 1
ATOM 530 N N . ALA B 2 9 ? 15.179 32.454 91.253 1.00 13.92 14 ALA L N 1
ATOM 531 C CA . ALA B 2 9 ? 14.235 33.101 90.349 1.00 14.64 14 ALA L CA 1
ATOM 532 C C . ALA B 2 9 ? 13.788 32.114 89.287 1.00 16.49 14 ALA L C 1
ATOM 533 O O . ALA B 2 9 ? 14.522 31.192 88.930 1.00 15.72 14 ALA L O 1
ATOM 535 N N . LEU B 2 10 ? 12.567 32.310 88.809 1.00 13.13 15 LEU L N 1
ATOM 536 C CA . LEU B 2 10 ? 12.082 31.641 87.607 1.00 15.23 15 LEU L CA 1
ATOM 537 C C . LEU B 2 10 ? 11.281 32.651 86.806 1.00 16.06 15 LEU L C 1
ATOM 538 O O . LEU B 2 10 ? 10.702 33.590 87.366 1.00 15.19 15 LEU L O 1
ATOM 543 N N . THR B 2 11 ? 11.269 32.469 85.482 1.00 13.09 16 THR L N 1
ATOM 544 C CA . THR B 2 11 ? 10.554 33.356 84.575 1.00 15.82 16 THR L CA 1
ATOM 545 C C . THR B 2 11 ? 9.554 32.529 83.791 1.00 16.13 16 THR L C 1
ATOM 546 O O . THR B 2 11 ? 9.897 31.461 83.279 1.00 16.62 16 THR L O 1
ATOM 550 N N . THR B 2 12 ? 8.316 33.006 83.733 1.00 14.02 17 THR L N 1
ATOM 551 C CA . THR B 2 12 ? 7.280 32.377 82.908 1.00 15.29 17 THR L CA 1
ATOM 552 C C . THR B 2 12 ? 6.527 33.482 82.171 1.00 15.73 17 THR L C 1
ATOM 553 O O . THR B 2 12 ? 6.923 34.653 82.176 1.00 17.94 17 THR L O 1
ATOM 557 N N . SER B 2 13 ? 5.432 33.117 81.509 1.00 16.33 18 SER L N 1
ATOM 558 C CA . SER B 2 13 ? 4.612 34.085 80.792 1.00 15.93 18 SER L CA 1
ATOM 559 C C . SER B 2 13 ? 3.157 33.623 80.901 1.00 14.86 18 SER L C 1
ATOM 560 O O . SER B 2 13 ? 2.897 32.483 81.291 1.00 16.59 18 SER L O 1
ATOM 563 N N . PRO B 2 14 ? 2.203 34.527 80.674 1.00 17.43 19 PRO L N 1
ATOM 564 C CA . PRO B 2 14 ? 0.793 34.157 80.906 1.00 18.43 19 PRO L CA 1
ATOM 565 C C . PRO B 2 14 ? 0.403 32.931 80.095 1.00 18.26 19 PRO L C 1
ATOM 566 O O . PRO B 2 14 ? 0.753 32.810 78.916 1.00 18.29 19 PRO L O 1
ATOM 570 N N . GLY B 2 15 ? -0.301 32.001 80.750 1.00 16.52 20 GLY L N 1
ATOM 571 C CA . GLY B 2 15 ? -0.759 30.792 80.095 1.00 17.94 20 GLY L CA 1
ATOM 572 C C . GLY B 2 15 ? 0.240 29.650 80.106 1.00 16.22 20 GLY L C 1
ATOM 573 O O . GLY B 2 15 ? -0.105 28.544 79.672 1.00 18.09 20 GLY L O 1
ATOM 574 N N . GLU B 2 16 ? 1.458 29.865 80.599 1.00 15.28 21 GLU L N 1
ATOM 575 C CA . GLU B 2 16 ? 2.379 28.757 80.663 1.00 16.09 21 GLU L CA 1
ATOM 576 C C . GLU B 2 16 ? 2.240 28.052 82.004 1.00 17.82 21 GLU L C 1
ATOM 577 O O . GLU B 2 16 ? 1.501 28.478 82.901 1.00 17.64 21 GLU L O 1
ATOM 583 N N . THR B 2 17 ? 2.957 26.944 82.139 1.00 18.07 22 THR L N 1
ATOM 584 C CA . THR B 2 17 ? 2.940 26.147 83.360 1.00 16.88 22 THR L CA 1
ATOM 585 C C . THR B 2 17 ? 4.313 26.231 84.003 1.00 17.55 22 THR L C 1
ATOM 586 O O . THR B 2 17 ? 5.330 26.036 83.333 1.00 17.94 22 THR L O 1
ATOM 590 N N . VAL B 2 18 ? 4.359 26.546 85.294 1.00 14.48 23 VAL L N 1
ATOM 591 C CA . VAL B 2 18 ? 5.660 26.685 85.937 1.00 16.40 23 VAL L CA 1
ATOM 592 C C . VAL B 2 18 ? 5.621 25.889 87.227 1.00 15.25 23 VAL L C 1
ATOM 593 O O . VAL B 2 18 ? 4.590 25.827 87.893 1.00 15.15 23 VAL L O 1
ATOM 597 N N . THR B 2 19 ? 6.743 25.257 87.559 1.00 13.83 24 THR L N 1
ATOM 598 C CA . THR B 2 19 ? 6.849 24.478 88.793 1.00 12.90 24 THR L CA 1
ATOM 599 C C . THR B 2 19 ? 8.010 25.013 89.607 1.00 14.19 24 THR L C 1
ATOM 600 O O . THR B 2 19 ? 9.144 25.075 89.120 1.00 16.63 24 THR L O 1
ATOM 604 N N . LEU B 2 20 ? 7.715 25.376 90.851 1.00 12.70 25 LEU L N 1
ATOM 605 C CA . LEU B 2 20 ? 8.680 25.829 91.837 1.00 14.30 25 LEU L CA 1
ATOM 606 C C . LEU B 2 20 ? 8.979 24.647 92.752 1.00 14.17 25 LEU L C 1
ATOM 607 O O . LEU B 2 20 ? 8.083 23.850 93.039 1.00 16.78 25 LEU L O 1
ATOM 612 N N . THR B 2 21 ? 10.231 24.504 93.199 1.00 14.02 26 THR L N 1
ATOM 613 C CA . THR B 2 21 ? 10.548 23.354 94.037 1.00 12.90 26 THR L CA 1
ATOM 614 C C . THR B 2 21 ? 11.177 23.790 95.351 1.00 15.57 26 THR L C 1
ATOM 615 O O . THR B 2 21 ? 11.626 24.923 95.517 1.00 14.68 26 THR L O 1
ATOM 619 N N . CYS B 2 22 ? 11.144 22.857 96.295 1.00 13.54 27 CYS L N 1
ATOM 620 C CA . CYS B 2 22 ? 11.510 23.093 97.683 1.00 13.70 27 CYS L CA 1
ATOM 621 C C . CYS B 2 22 ? 12.296 21.872 98.131 1.00 16.57 27 CYS L C 1
ATOM 622 O O . CYS B 2 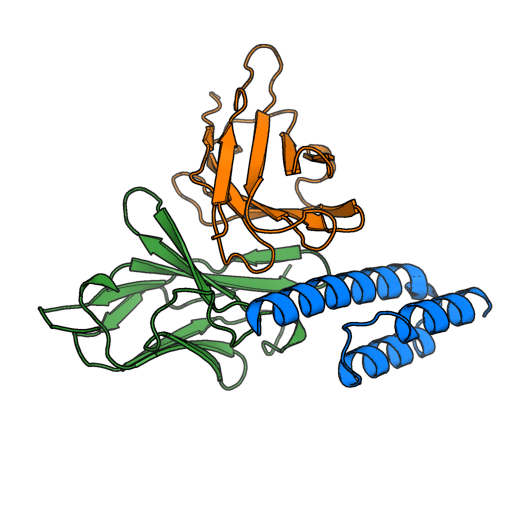22 ? 11.743 20.772 98.181 1.00 18.72 27 CYS L O 1
ATOM 625 N N . ARG B 2 23 ? 13.583 22.061 98.415 1.00 15.34 28 ARG L N 1
ATOM 626 C CA . ARG B 2 23 ? 14.518 20.994 98.717 1.00 16.87 28 ARG L CA 1
ATOM 627 C C . ARG B 2 23 ? 14.871 21.010 100.194 1.00 17.12 28 ARG L C 1
ATOM 628 O O . ARG B 2 23 ? 15.097 22.076 100.769 1.00 20.68 28 ARG L O 1
ATOM 636 N N . SER B 2 24 ? 14.972 19.824 100.778 1.00 16.76 29 SER L N 1
ATOM 637 C CA . SER B 2 24 ? 15.422 19.652 102.148 1.00 18.89 29 SER L CA 1
ATOM 638 C C . SER B 2 24 ? 16.865 19.170 102.176 1.00 19.31 29 SER L C 1
ATOM 639 O O . SER B 2 24 ? 17.220 18.229 101.462 1.00 22.50 29 SER L O 1
ATOM 642 N N . SER B 2 25 ? 17.689 19.775 103.035 1.00 20.49 30 SER L N 1
ATOM 643 C CA . SER B 2 25 ? 19.069 19.315 103.089 1.00 23.32 30 SER L CA 1
ATOM 644 C C . SER B 2 25 ? 19.220 17.981 103.805 1.00 28.27 30 SER L C 1
ATOM 645 O O . SER B 2 25 ? 20.306 17.396 103.768 1.00 36.50 30 SER L O 1
ATOM 648 N N . THR B 2 26 ? 18.184 17.503 104.484 1.00 22.37 31 THR L N 1
ATOM 649 C CA . THR B 2 26 ? 18.300 16.284 105.269 1.00 25.11 31 THR L CA 1
ATOM 650 C C . THR B 2 26 ? 17.970 15.036 104.473 1.00 30.25 31 THR L C 1
ATOM 651 O O . THR B 2 26 ? 18.285 13.932 104.921 1.00 31.71 31 THR L O 1
ATOM 655 N N . GLY B 2 27 ? 17.354 15.182 103.319 1.00 27.90 32 GLY L N 1
ATOM 656 C CA . GLY B 2 27 ? 16.938 14.045 102.537 1.00 30.28 32 GLY L CA 1
ATOM 657 C C . GLY B 2 27 ? 15.655 14.390 101.822 1.00 24.09 32 GLY L C 1
ATOM 658 O O . GLY B 2 27 ? 15.330 15.555 101.650 1.00 23.92 32 GLY L O 1
ATOM 659 N N . ALA B 2 28 ? 14.927 13.353 101.429 1.00 24.50 33 ALA L N 1
ATOM 660 C CA . ALA B 2 28 ? 13.715 13.563 100.653 1.00 20.81 33 ALA L CA 1
ATOM 661 C C . ALA B 2 28 ? 12.662 14.286 101.485 1.00 20.58 33 ALA L C 1
ATOM 662 O O . ALA B 2 28 ? 12.522 14.043 102.689 1.00 23.25 33 ALA L O 1
ATOM 664 N N . VAL B 2 29 ? 11.937 15.198 100.836 1.00 18.65 34 VAL L N 1
ATOM 665 C CA . VAL B 2 29 ? 10.746 15.781 101.456 1.00 19.61 34 VAL L CA 1
ATOM 666 C C . VAL B 2 29 ? 9.663 14.717 101.493 1.00 19.98 34 VAL L C 1
ATOM 667 O O . VAL B 2 29 ? 9.413 14.040 100.485 1.00 21.06 34 VAL L O 1
ATOM 671 N N . THR B 2 30 ? 9.011 14.561 102.647 1.00 18.17 35 THR L N 1
ATOM 672 C CA . THR B 2 30 ? 7.960 13.559 102.807 1.00 18.87 35 THR L CA 1
ATOM 673 C C . THR B 2 30 ? 6.690 14.218 103.339 1.00 18.76 35 THR L C 1
ATOM 674 O O . THR B 2 30 ? 6.673 15.393 103.698 1.00 18.31 35 THR L O 1
ATOM 678 N N . THR B 2 31 ? 5.612 13.433 103.384 1.00 22.42 36 THR L N 1
ATOM 679 C CA . THR B 2 31 ? 4.356 13.884 103.986 1.00 21.35 36 THR L CA 1
ATOM 680 C C . THR B 2 31 ? 4.568 14.550 105.336 1.00 20.23 36 THR L C 1
ATOM 681 O O . THR B 2 31 ? 3.932 15.567 105.643 1.00 19.08 36 THR L O 1
ATOM 685 N N . SER B 2 32 ? 5.451 13.988 106.161 1.00 20.00 37 SER L N 1
ATOM 686 C CA . SER B 2 32 ? 5.612 14.488 107.522 1.00 21.16 37 SER L CA 1
ATOM 687 C C . SER B 2 32 ? 6.374 15.800 107.604 1.00 20.51 37 SER L C 1
ATOM 688 O O . SER B 2 32 ? 6.550 16.297 108.727 1.00 20.03 37 SER L O 1
ATOM 691 N N . ASN B 2 33 ? 6.843 16.360 106.481 1.00 16.56 38 ASN L N 1
ATOM 692 C CA . ASN B 2 33 ? 7.348 17.727 106.465 1.00 14.46 38 ASN L CA 1
ATOM 693 C C . ASN B 2 33 ? 6.258 18.760 106.212 1.00 16.87 38 ASN L C 1
ATOM 694 O O . ASN B 2 33 ? 6.557 19.958 106.280 1.00 15.50 38 ASN L O 1
ATOM 699 N N . TYR B 2 34 ? 5.031 18.326 105.883 1.00 14.55 39 TYR L N 1
ATOM 700 C CA . TYR B 2 34 ? 3.870 19.222 105.729 1.00 12.33 39 TYR L CA 1
ATOM 701 C C . TYR B 2 34 ? 4.195 20.454 104.888 1.00 14.78 39 TYR L C 1
ATOM 702 O O . TYR B 2 34 ? 3.852 21.583 105.251 1.00 16.65 39 TYR L O 1
ATOM 711 N N . ALA B 2 35 ? 4.849 20.226 103.736 1.00 13.74 40 ALA L N 1
ATOM 712 C CA . ALA B 2 35 ? 5.340 21.329 102.916 1.00 12.72 40 ALA L CA 1
ATOM 713 C C . ALA B 2 35 ? 4.219 22.311 102.616 1.00 13.88 40 ALA L C 1
ATOM 714 O O . ALA B 2 35 ? 3.124 21.927 102.174 1.00 15.14 40 ALA L O 1
ATOM 716 N N . SER B 2 36 ? 4.479 23.585 102.877 1.00 13.05 41 SER L N 1
ATOM 717 C CA . SER B 2 36 ? 3.440 24.600 102.744 1.00 14.24 41 SER L CA 1
ATOM 718 C C . SER B 2 36 ? 4.022 25.770 101.978 1.00 13.91 41 SER L C 1
ATOM 719 O O . SER B 2 36 ? 5.215 26.041 102.056 1.00 16.58 41 SER L O 1
ATOM 722 N N . TRP B 2 37 ? 3.170 26.435 101.205 1.00 15.54 42 TRP L N 1
ATOM 723 C CA . TRP B 2 37 ? 3.583 27.440 100.242 1.00 12.86 42 TRP L CA 1
ATOM 724 C C . TRP B 2 37 ? 2.791 28.708 100.468 1.00 15.08 42 TRP L C 1
ATOM 725 O O . TRP B 2 37 ? 1.550 28.660 100.601 1.00 14.82 42 TRP L O 1
ATOM 736 N N . VAL B 2 38 ? 3.506 29.839 100.477 1.00 13.64 43 VAL L N 1
ATOM 737 C CA . VAL B 2 38 ? 2.908 31.148 100.706 1.00 16.16 43 VAL L CA 1
ATOM 738 C C . VAL B 2 38 ? 3.438 32.117 99.660 1.00 15.72 43 VAL L C 1
ATOM 739 O O . VAL B 2 38 ? 4.589 32.036 99.222 1.00 15.91 43 VAL L O 1
ATOM 743 N N . GLN B 2 39 ? 2.587 33.044 99.270 1.00 15.24 44 GLN L N 1
ATOM 744 C CA . GLN B 2 39 ? 2.906 34.068 98.291 1.00 13.21 44 GLN L CA 1
ATOM 745 C C . GLN B 2 39 ? 3.084 35.404 99.002 1.00 15.06 44 GLN L C 1
ATOM 746 O O . GLN B 2 39 ? 2.221 35.803 99.795 1.00 15.57 44 GLN L O 1
ATOM 752 N N . GLU B 2 40 ? 4.182 36.108 98.712 1.00 14.59 45 GLU L N 1
ATOM 753 C CA . GLU B 2 40 ? 4.384 37.472 99.170 1.00 16.35 45 GLU L CA 1
ATOM 754 C C . GLU B 2 40 ? 4.244 38.426 97.993 1.00 21.25 45 GLU L C 1
ATOM 755 O O . GLU B 2 40 ? 4.976 38.315 96.993 1.00 20.12 45 GLU L O 1
ATOM 761 N N . LYS B 2 41 ? 3.321 39.366 98.121 1.00 21.02 46 LYS L N 1
ATOM 762 C CA . LYS B 2 41 ? 3.227 40.434 97.144 1.00 26.67 46 LYS L CA 1
ATOM 763 C C . LYS B 2 41 ? 3.646 41.770 97.752 1.00 38.10 46 LYS L C 1
ATOM 764 O O . LYS B 2 41 ? 3.745 41.902 98.980 1.00 30.99 46 LYS L O 1
ATOM 770 N N . PRO B 2 42 ? 3.947 42.788 96.902 1.00 42.94 47 PRO L N 1
ATOM 771 C CA . PRO B 2 42 ? 4.488 44.050 97.425 1.00 46.67 47 PRO L CA 1
ATOM 772 C C . PRO B 2 42 ? 3.640 44.654 98.530 1.00 53.31 47 PRO L C 1
ATOM 773 O O . PRO B 2 42 ? 2.437 44.383 98.632 1.00 52.92 47 PRO L O 1
ATOM 777 N N . ASP B 2 43 ? 4.286 45.490 99.345 1.00 52.59 48 ASP L N 1
ATOM 778 C CA . ASP B 2 43 ? 3.764 45.960 100.624 1.00 54.61 48 ASP L CA 1
ATOM 779 C C . ASP B 2 43 ? 3.594 44.807 101.608 1.00 41.53 48 ASP L C 1
ATOM 780 O O . ASP B 2 43 ? 2.661 44.807 102.412 1.00 48.44 48 ASP L O 1
ATOM 785 N N . HIS B 2 44 ? 4.488 43.817 101.521 1.00 32.95 49 HIS L N 1
ATOM 786 C CA . HIS B 2 44 ? 4.612 42.739 102.514 1.00 35.26 49 HIS L CA 1
ATOM 787 C C . HIS B 2 44 ? 3.280 42.034 102.772 1.00 31.50 49 HIS L C 1
ATOM 788 O O . HIS B 2 44 ? 2.919 41.749 103.913 1.00 45.78 49 HIS L O 1
ATOM 795 N N . LEU B 2 45 ? 2.537 41.756 101.705 1.00 39.30 50 LEU L N 1
ATOM 796 C CA . LEU B 2 45 ? 1.244 41.085 101.807 1.00 39.05 50 LEU L CA 1
ATOM 797 C C . LEU B 2 45 ? 1.425 39.586 101.569 1.00 32.72 50 LEU L C 1
ATOM 798 O O . LEU B 2 45 ? 1.780 39.178 100.460 1.00 31.64 50 LEU L O 1
ATOM 803 N N . PHE B 2 46 ? 1.151 38.767 102.592 1.00 23.01 51 PHE L N 1
ATOM 804 C CA . PHE B 2 46 ? 1.279 37.317 102.486 1.00 20.12 51 PHE L CA 1
ATOM 805 C C . PHE B 2 46 ? -0.076 36.644 102.326 1.00 20.50 51 PHE L C 1
ATOM 806 O O . PHE B 2 46 ? -1.033 36.984 103.024 1.00 22.26 51 PHE L O 1
ATOM 814 N N . THR B 2 47 ? -0.126 35.648 101.439 1.00 18.83 52 THR L N 1
ATOM 815 C CA . THR B 2 47 ? -1.309 34.841 101.176 1.00 18.91 52 THR L CA 1
ATOM 816 C C . THR B 2 47 ? -0.876 33.385 101.204 1.00 21.66 52 THR L C 1
ATOM 817 O O . THR B 2 47 ? 0.039 33.005 100.469 1.00 19.20 52 THR L O 1
ATOM 821 N N . GLY B 2 48 ? -1.516 32.559 102.027 1.00 16.66 53 GLY L N 1
ATOM 822 C CA . GLY B 2 48 ? -1.208 31.140 101.975 1.00 15.75 53 GLY L CA 1
ATOM 823 C C . GLY B 2 48 ? -1.804 30.511 100.718 1.00 16.83 53 GLY L C 1
ATOM 824 O O . GLY B 2 48 ? -2.902 30.868 100.278 1.00 19.52 53 GLY L O 1
ATOM 825 N N . LEU B 2 49 ? -1.062 29.574 100.126 1.00 14.84 54 LEU L N 1
ATOM 826 C CA . LEU B 2 49 ? -1.511 28.926 98.899 1.00 15.60 54 LEU L CA 1
ATOM 827 C C . LEU B 2 49 ? -1.767 27.450 99.108 1.00 17.64 54 LEU L C 1
ATOM 828 O O . LEU B 2 49 ? -2.860 26.957 98.793 1.00 17.52 54 LEU L O 1
ATOM 833 N N . ILE B 2 50 ? -0.770 26.727 99.615 1.00 14.69 55 ILE L N 1
ATOM 834 C CA . ILE B 2 50 ? -0.874 25.278 99.753 1.00 14.46 55 ILE L CA 1
ATOM 835 C C . ILE B 2 50 ? -0.431 24.942 101.155 1.00 17.64 55 ILE L C 1
ATOM 836 O O . ILE B 2 50 ? 0.564 25.492 101.622 1.00 16.26 55 ILE L O 1
ATOM 841 N N . GLY B 2 51 ? -1.144 24.059 101.830 1.00 15.82 56 GLY L N 1
ATOM 842 C CA . GLY B 2 51 ? -0.708 23.565 103.131 1.00 15.38 56 GLY L CA 1
ATOM 843 C C . GLY B 2 51 ? -0.655 22.053 103.160 1.00 16.13 56 GLY L C 1
ATOM 844 O O . GLY B 2 51 ? -1.509 21.387 102.589 1.00 18.00 56 GLY L O 1
ATOM 845 N N . GLY B 2 52 ? 0.347 21.512 103.861 1.00 13.87 57 GLY L N 1
ATOM 846 C CA . GLY B 2 52 ? 0.401 20.061 104.015 1.00 16.06 57 GLY L CA 1
ATOM 847 C C . GLY B 2 52 ? 0.533 19.320 102.690 1.00 15.01 57 GLY L C 1
ATOM 848 O O . GLY B 2 52 ? -0.255 18.415 102.377 1.00 17.80 57 GLY L O 1
ATOM 849 N N . THR B 2 53 ? 1.539 19.728 101.912 1.00 14.92 58 THR L N 1
ATOM 850 C CA . THR B 2 53 ? 1.964 19.168 100.626 1.00 15.73 58 THR L CA 1
ATOM 851 C C . THR B 2 53 ? 1.025 19.550 99.497 1.00 18.40 58 THR L C 1
ATOM 852 O O . THR B 2 53 ? 1.476 20.087 98.480 1.00 17.56 58 THR L O 1
ATOM 856 N N . ASN B 2 54 ? -0.279 19.272 99.644 1.00 16.12 59 ASN L N 1
ATOM 857 C CA . ASN B 2 54 ? -1.119 19.341 98.449 1.00 18.04 59 ASN L CA 1
ATOM 858 C C . ASN B 2 54 ? -2.525 19.880 98.686 1.00 20.29 59 ASN L C 1
ATOM 859 O O . ASN B 2 54 ? -3.388 19.704 97.818 1.00 23.42 59 ASN L O 1
ATOM 864 N N . ASN B 2 55 ? -2.788 20.551 99.801 1.00 17.92 60 ASN L N 1
ATOM 865 C CA . ASN B 2 55 ? -4.126 21.057 100.091 1.00 21.09 60 ASN L CA 1
ATOM 866 C C . ASN B 2 55 ? -4.199 22.552 99.811 1.00 19.40 60 ASN L C 1
ATOM 867 O O . ASN B 2 55 ? -3.513 23.346 100.456 1.00 22.67 60 ASN L O 1
ATOM 872 N N . ARG B 2 56 ? -5.048 22.933 98.860 1.00 17.35 61 ARG L N 1
ATOM 873 C CA . ARG B 2 56 ? -5.289 24.339 98.596 1.00 20.97 61 ARG L CA 1
ATOM 874 C C . ARG B 2 56 ? -5.974 24.994 99.779 1.00 30.19 61 ARG L C 1
ATOM 875 O O . ARG B 2 56 ? -6.968 24.474 100.291 1.00 33.44 61 ARG L O 1
ATOM 883 N N . ALA B 2 57 ? -5.459 26.144 100.200 1.00 24.41 62 ALA L N 1
ATOM 884 C CA . ALA B 2 57 ? -6.142 26.933 101.211 1.00 30.85 62 ALA L CA 1
ATOM 885 C C . ALA B 2 57 ? -7.468 27.460 100.657 1.00 28.19 62 ALA L C 1
ATOM 886 O O . ALA B 2 57 ? -7.621 27.632 99.451 1.00 24.51 62 ALA L O 1
ATOM 888 N N . PRO B 2 58 ? -8.468 27.698 101.504 1.00 31.62 63 PRO L N 1
ATOM 889 C CA . PRO B 2 58 ? -9.760 28.139 100.965 1.00 30.33 63 PRO L CA 1
ATOM 890 C C . PRO B 2 58 ? -9.621 29.453 100.208 1.00 29.57 63 PRO L C 1
ATOM 891 O O . PRO B 2 58 ? -8.894 30.357 100.619 1.00 37.53 63 PRO L O 1
ATOM 895 N N . GLY B 2 59 ? -10.287 29.537 99.062 1.00 28.15 64 GLY L N 1
ATOM 896 C CA . GLY B 2 59 ? -10.225 30.729 98.253 1.00 27.73 64 GLY L CA 1
ATOM 897 C C . GLY B 2 59 ? -9.058 30.781 97.289 1.00 26.62 64 GLY L C 1
ATOM 898 O O . GLY B 2 59 ? -9.018 31.675 96.436 1.00 31.53 64 GLY L O 1
ATOM 899 N N . VAL B 2 60 ? -8.118 29.858 97.387 1.00 22.48 65 VAL L N 1
ATOM 900 C CA . VAL B 2 60 ? -6.954 29.872 96.494 1.00 19.13 65 VAL L CA 1
ATOM 901 C C . VAL B 2 60 ? -7.384 29.376 95.121 1.00 18.37 65 VAL L C 1
ATOM 902 O O . VAL B 2 60 ? -8.096 28.357 95.032 1.00 20.47 65 VAL L O 1
ATOM 906 N N . PRO B 2 61 ? -6.982 30.047 94.038 1.00 18.52 66 PRO L N 1
ATOM 907 C CA . PRO B 2 61 ? -7.413 29.628 92.700 1.00 18.16 66 PRO L CA 1
ATOM 908 C C . PRO B 2 61 ? -6.932 28.237 92.315 1.00 19.62 66 PRO L C 1
ATOM 909 O O . PRO B 2 61 ? -5.848 27.785 92.711 1.00 17.00 66 PRO L O 1
ATOM 913 N N . ALA B 2 62 ? -7.736 27.584 91.465 1.00 17.73 67 ALA L N 1
ATOM 914 C CA . ALA B 2 62 ? -7.467 26.208 91.068 1.00 19.51 67 ALA L CA 1
ATOM 915 C C . ALA B 2 62 ? -6.156 26.055 90.306 1.00 20.94 67 ALA L C 1
ATOM 916 O O . ALA B 2 62 ? -5.643 24.935 90.213 1.00 17.51 67 ALA L O 1
ATOM 918 N N . ARG B 2 63 ? -5.620 27.133 89.725 1.00 15.91 68 ARG L N 1
ATOM 919 C CA . ARG B 2 63 ? -4.385 26.976 88.964 1.00 15.52 68 ARG L CA 1
ATOM 920 C C . ARG B 2 63 ? -3.185 26.657 89.848 1.00 18.36 68 ARG L C 1
ATOM 921 O O . ARG B 2 63 ? -2.164 26.208 89.319 1.00 16.52 68 ARG L O 1
ATOM 929 N N . PHE B 2 64 ? -3.281 26.828 91.175 1.00 15.52 69 PHE L N 1
ATOM 930 C CA . PHE B 2 64 ? -2.195 26.442 92.082 1.00 14.72 69 PHE L CA 1
ATOM 931 C C . PHE B 2 64 ? -2.417 25.020 92.591 1.00 14.19 69 PHE L C 1
ATOM 932 O O . PHE B 2 64 ? -3.526 24.673 93.024 1.00 16.05 69 PHE L O 1
ATOM 940 N N . SER B 2 65 ? -1.368 24.209 92.564 1.00 13.10 70 SER L N 1
ATOM 941 C CA . SER B 2 65 ? -1.452 22.863 93.110 1.00 15.16 70 SER L CA 1
ATOM 942 C C . SER B 2 65 ? -0.111 22.504 93.716 1.00 15.88 70 SER L C 1
ATOM 943 O O . SER B 2 65 ? 0.927 23.037 93.326 1.00 17.48 70 SER L O 1
ATOM 946 N N . GLY B 2 66 ? -0.132 21.591 94.676 1.00 15.77 71 GLY L N 1
ATOM 947 C CA . GLY B 2 66 ? 1.078 21.169 95.357 1.00 15.92 71 GLY L CA 1
ATOM 948 C C . GLY B 2 66 ? 1.256 19.668 95.249 1.00 19.59 71 GLY L C 1
ATOM 949 O O . GLY B 2 66 ? 0.276 18.914 95.191 1.00 17.41 71 GLY L O 1
ATOM 950 N N . SER B 2 67 ? 2.521 19.232 95.221 1.00 15.76 72 SER L N 1
ATOM 951 C CA . SER B 2 67 ? 2.793 17.800 95.127 1.00 15.22 72 SER L CA 1
ATOM 952 C C . SER B 2 67 ? 4.201 17.530 95.630 1.00 18.40 72 SER L C 1
ATOM 953 O O . SER B 2 67 ? 4.951 18.455 95.940 1.00 20.33 72 SER L O 1
ATOM 956 N N . LEU B 2 68 ? 4.536 16.247 95.745 1.00 18.10 73 LEU L N 1
ATOM 957 C CA . LEU B 2 68 ? 5.929 15.838 95.884 1.00 18.37 73 LEU L CA 1
ATOM 958 C C . LEU B 2 68 ? 6.417 15.337 94.534 1.00 25.22 73 LEU L C 1
ATOM 959 O O . LEU B 2 68 ? 5.719 14.564 93.865 1.00 25.83 73 LEU L O 1
ATOM 964 N N . ILE B 2 69 ? 7.585 15.816 94.107 1.00 21.83 74 ILE L N 1
ATOM 965 C CA . ILE B 2 69 ? 8.181 15.386 92.841 1.00 23.64 74 ILE L CA 1
ATOM 966 C C . ILE B 2 69 ? 9.605 14.965 93.140 1.00 23.69 74 ILE L C 1
ATOM 967 O O . ILE B 2 69 ? 10.411 15.783 93.604 1.00 25.26 74 ILE L O 1
ATOM 972 N N . GLY B 2 70 ? 9.906 13.699 92.880 1.00 28.51 75 GLY L N 1
ATOM 973 C CA . GLY B 2 70 ? 11.162 13.135 93.322 1.00 36.18 75 GLY L CA 1
ATOM 974 C C . GLY B 2 70 ? 11.320 13.357 94.810 1.00 35.43 75 GLY L C 1
ATOM 975 O O . GLY B 2 70 ? 10.418 13.073 95.615 1.00 35.61 75 GLY L O 1
ATOM 976 N N . ASP B 2 71 ? 12.454 13.922 95.177 1.00 28.99 76 ASP L N 1
ATOM 977 C CA . ASP B 2 71 ? 12.784 14.137 96.573 1.00 27.01 76 ASP L CA 1
ATOM 978 C C . ASP B 2 71 ? 12.400 15.523 97.076 1.00 23.24 76 ASP L C 1
ATOM 979 O O . ASP B 2 71 ? 12.809 15.889 98.184 1.00 22.64 76 ASP L O 1
ATOM 984 N N . LYS B 2 72 ? 11.611 16.291 96.319 1.00 22.55 77 LYS L N 1
ATOM 985 C CA . LYS B 2 72 ? 11.338 17.678 96.666 1.00 19.07 77 LYS L CA 1
ATOM 986 C C . LYS B 2 72 ? 9.843 17.921 96.751 1.00 18.45 77 LYS L C 1
ATOM 987 O O . LYS B 2 72 ? 9.041 17.150 96.217 1.00 21.85 77 LYS L O 1
ATOM 993 N N . ALA B 2 73 ? 9.472 19.015 97.419 1.00 15.64 78 ALA L N 1
ATOM 994 C CA . ALA B 2 73 ? 8.103 19.491 97.304 1.00 14.30 78 ALA L CA 1
ATOM 995 C C . ALA B 2 73 ? 8.006 20.463 96.135 1.00 17.20 78 ALA L C 1
ATOM 996 O O . ALA B 2 73 ? 8.977 21.112 95.769 1.00 17.50 78 ALA L O 1
ATOM 998 N N . ALA B 2 74 ? 6.806 20.592 95.567 1.00 14.88 79 ALA L N 1
ATOM 999 C CA . ALA B 2 74 ? 6.661 21.355 94.332 1.00 14.39 79 ALA L CA 1
ATOM 1000 C C . ALA B 2 74 ? 5.344 22.103 94.334 1.00 15.13 79 ALA L C 1
ATOM 1001 O O . ALA B 2 74 ? 4.304 21.551 94.715 1.00 18.83 79 ALA L O 1
ATOM 1003 N N . LEU B 2 75 ? 5.388 23.353 93.887 1.00 13.25 80 LEU L N 1
ATOM 1004 C CA . LEU B 2 75 ? 4.205 24.168 93.669 1.00 11.95 80 LEU L CA 1
ATOM 1005 C C . LEU B 2 75 ? 4.087 24.380 92.168 1.00 14.53 80 LEU L C 1
ATOM 1006 O O . LEU B 2 75 ? 5.009 24.911 91.548 1.00 15.69 80 LEU L O 1
ATOM 1011 N N . THR B 2 76 ? 2.960 23.987 91.590 1.00 12.40 81 THR L N 1
ATOM 1012 C CA . THR B 2 76 ? 2.779 24.121 90.156 1.00 12.24 81 THR L CA 1
ATOM 1013 C C . THR B 2 76 ? 1.679 25.144 89.904 1.00 13.87 81 THR L C 1
ATOM 1014 O O . THR B 2 76 ? 0.635 25.129 90.559 1.00 14.03 81 THR L O 1
ATOM 1018 N N . ILE B 2 77 ? 1.917 26.040 88.956 1.00 12.66 82 ILE L N 1
ATOM 1019 C CA . ILE B 2 77 ? 0.901 26.981 88.501 1.00 13.89 82 ILE L CA 1
ATOM 1020 C C . ILE B 2 77 ? 0.602 26.583 87.069 1.00 14.64 82 ILE L C 1
ATOM 1021 O O . ILE B 2 77 ? 1.456 26.736 86.182 1.00 16.30 82 ILE L O 1
ATOM 1026 N N . THR B 2 78 ? -0.602 26.048 86.841 1.00 13.26 83 THR L N 1
ATOM 1027 C CA . THR B 2 78 ? -0.979 25.568 85.509 1.00 14.25 83 THR L CA 1
ATOM 1028 C C . THR B 2 78 ? -1.783 26.671 84.829 1.00 20.42 83 THR L C 1
ATOM 1029 O O . THR B 2 78 ? -2.991 26.809 85.053 1.00 19.21 83 THR L O 1
ATOM 1033 N N . GLY B 2 79 ? -1.106 27.452 83.992 1.00 15.58 84 GLY L N 1
ATOM 1034 C CA . GLY B 2 79 ? -1.709 28.610 83.364 1.00 14.79 84 GLY L CA 1
ATOM 1035 C C . GLY B 2 79 ? -1.394 29.843 84.184 1.00 17.25 84 GLY L C 1
ATOM 1036 O O . GLY B 2 79 ? -2.257 30.374 84.887 1.00 17.32 84 GLY L O 1
ATOM 1037 N N . ALA B 2 80 ? -0.151 30.305 84.115 1.00 14.66 85 ALA L N 1
ATOM 1038 C CA . ALA B 2 80 ? 0.249 31.430 84.951 1.00 15.31 85 ALA L CA 1
ATOM 1039 C C . ALA B 2 80 ? -0.490 32.691 84.512 1.00 17.09 85 ALA L C 1
ATOM 1040 O O . ALA B 2 80 ? -0.841 32.862 83.335 1.00 17.74 85 ALA L O 1
ATOM 1042 N N . GLN B 2 81 ? -0.735 33.578 85.475 1.00 14.08 86 GLN L N 1
ATOM 1043 C CA . GLN B 2 81 ? -1.420 34.838 85.213 1.00 15.07 86 GLN L CA 1
ATOM 1044 C C . GLN B 2 81 ? -0.522 36.003 85.625 1.00 14.98 86 GLN L C 1
ATOM 1045 O O . GLN B 2 81 ? 0.374 35.846 86.452 1.00 15.39 86 GLN L O 1
ATOM 1051 N N . THR B 2 82 ? -0.741 37.177 85.027 1.00 17.27 87 THR L N 1
ATOM 1052 C CA . THR B 2 82 ? 0.171 38.294 85.296 1.00 20.31 87 THR L CA 1
ATOM 1053 C C . THR B 2 82 ? 0.231 38.621 86.784 1.00 24.24 87 THR L C 1
ATOM 1054 O O . THR B 2 82 ? 1.294 38.979 87.314 1.00 23.78 87 THR L O 1
ATOM 1058 N N . GLU B 2 83 ? -0.898 38.514 87.477 1.00 18.30 88 GLU L N 1
ATOM 1059 C CA . GLU B 2 83 ? -0.889 38.832 88.898 1.00 18.42 88 GLU L CA 1
ATOM 1060 C C . GLU B 2 83 ? -0.130 37.811 89.732 1.00 17.01 88 GLU L C 1
ATOM 1061 O O . GLU B 2 83 ? 0.043 38.037 90.938 1.00 19.78 88 GLU L O 1
ATOM 1067 N N . ASP B 2 84 ? 0.356 36.716 89.135 1.00 15.20 89 ASP L N 1
ATOM 1068 C CA . ASP B 2 84 ? 1.106 35.726 89.901 1.00 17.08 89 ASP L CA 1
ATOM 1069 C C . ASP B 2 84 ? 2.577 36.098 90.057 1.00 15.33 89 ASP L C 1
ATOM 1070 O O . ASP B 2 84 ? 3.316 35.362 90.720 1.00 16.73 89 ASP L O 1
ATOM 1075 N N . GLU B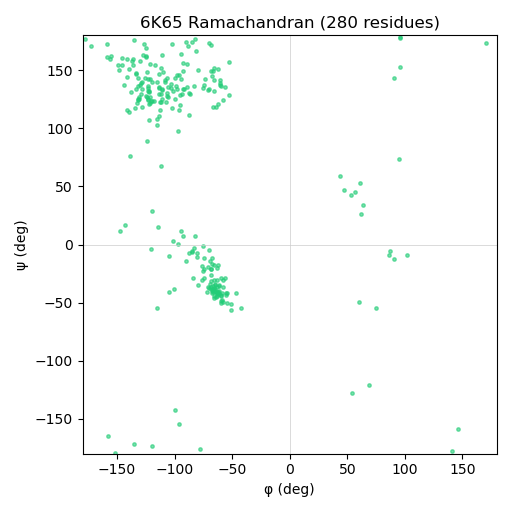 2 85 ? 3.017 37.203 89.447 1.00 15.65 90 GLU L N 1
ATOM 1076 C CA . GLU B 2 85 ? 4.369 37.696 89.674 1.00 15.30 90 GLU L CA 1
ATOM 1077 C C . GLU B 2 85 ? 4.510 38.095 91.139 1.00 17.78 90 GLU L C 1
ATOM 1078 O O . GLU B 2 85 ? 3.821 39.003 91.617 1.00 20.16 90 GLU L O 1
ATOM 1084 N N . ALA B 2 86 ? 5.415 37.423 91.846 1.00 15.23 91 ALA L N 1
ATOM 1085 C CA . ALA B 2 86 ? 5.475 37.558 93.302 1.00 15.03 91 ALA L CA 1
ATOM 1086 C C . ALA B 2 86 ? 6.627 36.728 93.830 1.00 17.01 91 ALA L C 1
ATOM 1087 O O . ALA B 2 86 ? 7.306 36.046 93.046 1.00 17.47 91 ALA L O 1
ATOM 1089 N N . ILE B 2 87 ? 6.869 36.786 95.138 1.00 14.27 92 ILE L N 1
ATOM 1090 C CA . ILE B 2 87 ? 7.846 35.902 95.765 1.00 14.15 92 ILE L CA 1
ATOM 1091 C C . ILE B 2 87 ? 7.080 34.756 96.394 1.00 15.97 92 ILE L C 1
ATOM 1092 O O . ILE B 2 87 ? 6.035 34.974 97.010 1.00 17.44 92 ILE L O 1
ATOM 1097 N N . TYR B 2 88 ? 7.572 33.533 96.226 1.00 12.05 93 TYR L N 1
ATOM 1098 C CA . TYR B 2 88 ? 6.925 32.341 96.780 1.00 14.54 93 TYR L CA 1
ATOM 1099 C C . TYR B 2 88 ? 7.852 31.670 97.776 1.00 12.83 93 TYR L C 1
ATOM 1100 O O . TYR B 2 88 ? 8.987 31.344 97.444 1.00 13.53 93 TYR L O 1
ATOM 1109 N N . PHE B 2 89 ? 7.378 31.484 99.009 1.00 13.04 94 PHE L N 1
ATOM 1110 C CA . PHE B 2 89 ? 8.132 30.782 100.032 1.00 13.96 94 PHE L CA 1
ATOM 1111 C C . PHE B 2 89 ? 7.557 29.400 100.283 1.00 16.32 94 PHE L C 1
ATOM 1112 O O . PHE B 2 89 ? 6.332 29.217 100.297 1.00 16.14 94 PHE L O 1
ATOM 1120 N N . CYS B 2 90 ? 8.437 28.436 100.535 1.00 14.86 95 CYS L N 1
ATOM 1121 C CA . CYS B 2 90 ? 7.986 27.163 101.079 1.00 14.20 95 CYS L CA 1
ATOM 1122 C C . CYS B 2 90 ? 8.488 27.023 102.507 1.00 15.27 95 CYS L C 1
ATOM 1123 O O . CYS B 2 90 ? 9.513 27.593 102.874 1.00 16.72 95 CYS L O 1
ATOM 1126 N N . ALA B 2 91 ? 7.740 26.270 103.295 1.00 11.30 96 ALA L N 1
ATOM 1127 C CA . ALA B 2 91 ? 8.097 25.954 104.670 1.00 12.60 96 ALA L CA 1
ATOM 1128 C C . ALA B 2 91 ? 7.990 24.452 104.888 1.00 12.54 96 ALA L C 1
ATOM 1129 O O . ALA B 2 91 ? 7.029 23.825 104.436 1.00 13.09 96 ALA L O 1
ATOM 1131 N N . LEU B 2 92 ? 8.984 23.881 105.590 1.00 12.50 97 LEU L N 1
ATOM 1132 C CA . LEU B 2 92 ? 8.987 22.457 105.929 1.00 12.90 97 LEU L CA 1
ATOM 1133 C C . LEU B 2 92 ? 9.047 22.292 107.437 1.00 16.67 97 LEU L C 1
ATOM 1134 O O . LEU B 2 92 ? 9.757 23.030 108.129 1.00 16.83 97 LEU L O 1
ATOM 1139 N N . TRP B 2 93 ? 8.329 21.290 107.926 1.00 13.31 98 TRP L N 1
ATOM 1140 C CA . TRP B 2 93 ? 8.308 20.950 109.348 1.00 14.04 98 TRP L CA 1
ATOM 1141 C C . TRP B 2 93 ? 9.337 19.868 109.650 1.00 21.14 98 TRP L C 1
ATOM 1142 O O . TRP B 2 93 ? 9.337 18.814 109.014 1.00 17.23 98 TRP L O 1
ATOM 1153 N N . TYR B 2 94 ? 10.165 20.106 110.663 1.00 16.68 99 TYR L N 1
ATOM 1154 C CA . TYR B 2 94 ? 11.211 19.180 111.114 1.00 16.86 99 TYR L CA 1
ATOM 1155 C C . TYR B 2 94 ? 11.010 18.870 112.597 1.00 21.99 99 TYR L C 1
ATOM 1156 O O . TYR B 2 94 ? 11.573 19.559 113.458 1.00 25.37 99 TYR L O 1
ATOM 1165 N N . SER B 2 95 ? 10.222 17.824 112.862 1.00 23.61 100 SER L N 1
ATOM 1166 C CA . SER B 2 95 ? 9.984 17.237 114.178 1.00 25.89 100 SER L CA 1
ATOM 1167 C C . SER B 2 95 ? 9.379 18.198 115.198 1.00 22.50 100 SER L C 1
ATOM 1168 O O . SER B 2 95 ? 8.405 17.846 115.881 1.00 28.40 100 SER L O 1
ATOM 1171 N N . ASN B 2 96 ? 9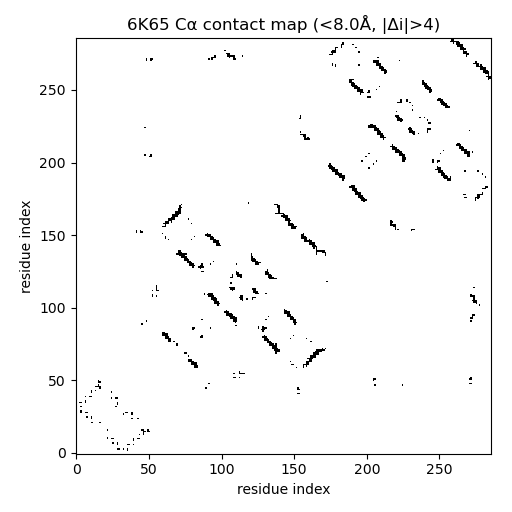.967 19.388 115.344 1.00 22.76 101 ASN L N 1
ATOM 1172 C CA . ASN B 2 96 ? 9.486 20.324 116.355 1.00 20.52 101 ASN L CA 1
ATOM 1173 C C . ASN B 2 96 ? 9.655 21.776 115.931 1.00 20.73 101 ASN L C 1
ATOM 1174 O O . ASN B 2 96 ? 9.571 22.665 116.799 1.00 19.01 101 ASN L O 1
ATOM 1179 N N . HIS B 2 97 ? 9.968 22.053 114.658 1.00 17.26 102 HIS L N 1
ATOM 1180 C CA . HIS B 2 97 ? 10.030 23.450 114.243 1.00 15.75 102 HIS L CA 1
ATOM 1181 C C . HIS B 2 97 ? 9.802 23.540 112.745 1.00 14.89 102 HIS L C 1
ATOM 1182 O O . HIS B 2 97 ? 10.007 22.567 112.024 1.00 17.84 102 HIS L O 1
ATOM 1189 N N . TRP B 2 98 ? 9.413 24.733 112.287 1.00 13.69 103 TRP L N 1
ATOM 1190 C CA . TRP B 2 98 ? 9.306 25.041 110.863 1.00 13.05 103 TRP L CA 1
ATOM 1191 C C . TRP B 2 98 ? 10.578 25.724 110.383 1.00 15.00 103 TRP L C 1
ATOM 1192 O O . TRP B 2 98 ? 11.191 26.504 111.113 1.00 15.71 103 TRP L O 1
ATOM 1203 N N . VAL B 2 99 ? 10.949 25.451 109.136 1.00 13.29 104 VAL L N 1
ATOM 1204 C CA . VAL B 2 99 ? 12.061 26.126 108.487 1.00 13.60 104 VAL L CA 1
ATOM 1205 C C . VAL B 2 99 ? 11.564 26.647 107.140 1.00 15.38 104 VAL L C 1
ATOM 1206 O O . VAL B 2 99 ? 10.947 25.901 106.375 1.00 13.92 104 VAL L O 1
ATOM 1210 N N . PHE B 2 100 ? 11.811 27.919 106.859 1.00 14.84 105 PHE L N 1
ATOM 1211 C CA . PHE B 2 100 ? 11.413 28.509 105.584 1.00 12.72 105 PHE L CA 1
ATOM 1212 C C . PHE B 2 100 ? 12.553 28.471 104.584 1.00 15.02 105 PHE L C 1
ATOM 1213 O O . PHE B 2 100 ? 13.721 28.691 104.935 1.00 16.67 105 PHE L O 1
ATOM 1221 N N . GLY B 2 101 ? 12.200 28.227 103.323 1.00 13.12 106 GLY L N 1
ATOM 1222 C CA . GLY B 2 101 ? 13.132 28.453 102.235 1.00 16.76 106 GLY L CA 1
ATOM 1223 C C . GLY B 2 101 ? 13.380 29.930 102.025 1.00 16.81 106 GLY L C 1
ATOM 1224 O O . GLY B 2 101 ? 12.771 30.787 102.657 1.00 17.07 106 GLY L O 1
ATOM 1225 N N . GLY B 2 102 ? 14.339 30.229 101.136 1.00 14.06 107 GLY L N 1
ATOM 1226 C CA . GLY B 2 102 ? 14.718 31.608 100.889 1.00 16.48 107 GLY L CA 1
ATOM 1227 C C . GLY B 2 102 ? 13.818 32.379 99.963 1.00 17.29 107 GLY L C 1
ATOM 1228 O O . GLY B 2 102 ? 13.990 33.596 99.823 1.00 18.13 107 GLY L O 1
ATOM 1229 N N . GLY B 2 103 ? 12.849 31.706 99.346 1.00 12.98 108 GLY L N 1
ATOM 1230 C CA . GLY B 2 103 ? 11.888 32.347 98.456 1.00 12.59 108 GLY L CA 1
ATOM 1231 C C . GLY B 2 103 ? 12.343 32.361 97.015 1.00 17.44 108 GLY L C 1
ATOM 1232 O O . GLY B 2 103 ? 13.532 32.535 96.733 1.00 16.67 108 GLY L O 1
ATOM 1233 N N . THR B 2 104 ? 11.391 32.184 96.106 1.00 13.69 109 THR L N 1
ATOM 1234 C CA . THR B 2 104 ? 11.628 32.239 94.663 1.00 13.70 109 THR L CA 1
ATOM 1235 C C . THR B 2 104 ? 10.939 33.473 94.117 1.00 13.64 109 THR L C 1
ATOM 1236 O O . THR B 2 104 ? 9.751 33.668 94.363 1.00 14.23 109 THR L O 1
ATOM 1240 N N . LYS B 2 105 ? 11.664 34.286 93.354 1.00 13.64 110 LYS L N 1
ATOM 1241 C CA . LYS B 2 105 ? 11.046 35.430 92.687 1.00 13.59 110 LYS L CA 1
ATOM 1242 C C . LYS B 2 105 ? 10.523 34.934 91.349 1.00 14.46 110 LYS L C 1
ATOM 1243 O O . LYS B 2 105 ? 11.318 34.589 90.472 1.00 15.51 110 LYS L O 1
ATOM 1249 N N . LEU B 2 106 ? 9.194 34.886 91.192 1.00 13.92 111 LEU L N 1
ATOM 1250 C CA . LEU B 2 1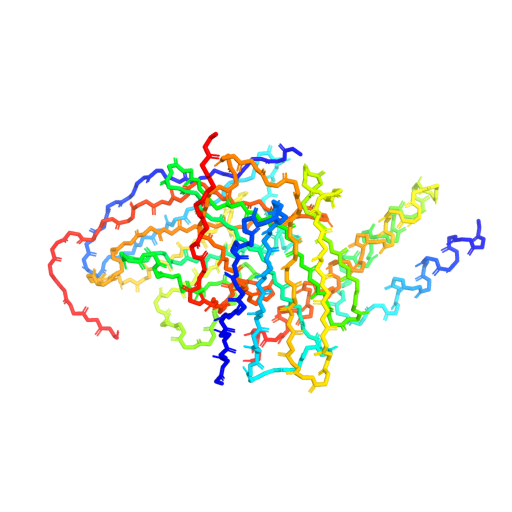06 ? 8.582 34.499 89.926 1.00 15.75 111 LEU L CA 1
ATOM 1251 C C . LEU B 2 106 ? 8.250 35.747 89.116 1.00 17.87 111 LEU L C 1
ATOM 1252 O O . LEU B 2 106 ? 7.455 36.587 89.567 1.00 17.83 111 LEU L O 1
ATOM 1257 N N . THR B 2 107 ? 8.845 35.854 87.914 1.00 15.44 112 THR L N 1
ATOM 1258 C CA . THR B 2 107 ? 8.508 36.896 86.958 1.00 16.65 112 THR L CA 1
ATOM 1259 C C . THR B 2 107 ? 7.525 36.325 85.952 1.00 18.63 112 THR L C 1
ATOM 1260 O O . THR B 2 107 ? 7.698 35.194 85.497 1.00 18.43 112 THR L O 1
ATOM 1264 N N . VAL B 2 108 ? 6.457 37.062 85.668 1.00 16.46 113 VAL L N 1
ATOM 1265 C CA . VAL B 2 108 ? 5.512 36.685 84.623 1.00 17.23 113 VAL L CA 1
ATOM 1266 C C . VAL B 2 108 ? 5.607 37.761 83.555 1.00 22.61 113 VAL L C 1
ATOM 1267 O O . VAL B 2 108 ? 5.081 38.873 83.734 1.00 23.51 113 VAL L O 1
ATOM 1271 N N . LEU B 2 109 ? 6.290 37.450 82.473 1.00 19.68 114 LEU L N 1
ATOM 1272 C CA . LEU B 2 109 ? 6.539 38.395 81.400 1.00 22.95 114 LEU L CA 1
ATOM 1273 C C . LEU B 2 109 ? 5.451 38.460 80.361 1.00 30.70 114 LEU L C 1
ATOM 1274 O O . LEU B 2 109 ? 5.111 37.473 79.826 1.00 28.92 114 LEU L O 1
ATOM 1279 N N . GLY B 2 110 ? 4.997 39.655 80.049 1.00 58.43 115 GLY L N 1
ATOM 1280 C CA . GLY B 2 110 ? 3.903 39.841 79.114 1.00 59.93 115 GLY L CA 1
ATOM 1281 C C . GLY B 2 110 ? 2.567 39.974 79.820 1.00 56.75 115 GLY L C 1
ATOM 1282 O O . GLY B 2 110 ? 2.453 39.870 81.046 1.00 63.59 115 GLY L O 1
ATOM 1283 N N . GLY B 2 111 ? 1.534 40.201 79.009 1.00 61.12 116 GLY L N 1
ATOM 1284 C CA . GLY B 2 111 ? 0.173 40.371 79.491 1.00 57.16 116 GLY L CA 1
ATOM 1285 C C . GLY B 2 111 ? -0.699 39.193 79.099 1.00 63.90 116 GLY L C 1
ATOM 1286 O O . GLY B 2 111 ? -0.499 38.582 78.045 1.00 68.62 116 GLY L O 1
ATOM 1287 N N . GLY B 2 112 ? -1.677 38.879 79.953 1.00 62.84 117 GLY L N 1
ATOM 1288 C CA . G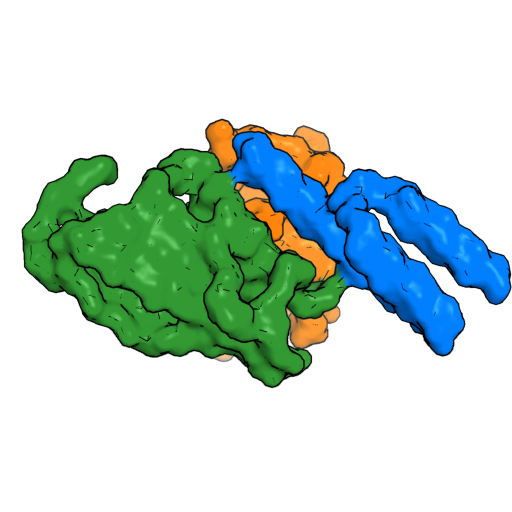LY B 2 112 ? -2.530 37.726 79.761 1.00 60.61 117 GLY L CA 1
ATOM 1289 C C . GLY B 2 112 ? -3.887 37.954 80.390 1.00 65.05 117 GLY L C 1
ATOM 1290 O O . GLY B 2 112 ? -4.164 39.015 80.953 1.00 66.98 117 GLY L O 1
ATOM 1291 N N . GLY B 2 113 ? -4.739 36.944 80.278 1.00 55.92 118 GLY L N 1
ATOM 1292 C CA . GLY B 2 113 ? -6.035 36.905 80.934 1.00 45.05 118 GLY L CA 1
ATOM 1293 C C . GLY B 2 113 ? -5.983 36.073 82.198 1.00 49.36 118 GLY L C 1
ATOM 1294 O O . GLY B 2 113 ? -4.996 36.090 82.944 1.00 40.67 118 GLY L O 1
ATOM 1295 N N . GLY B 2 114 ? -7.054 35.337 82.450 1.00 38.79 119 GLY L N 1
ATOM 1296 C CA . GLY B 2 114 ? -7.003 34.380 83.524 1.00 36.25 119 GLY L CA 1
ATOM 1297 C C . GLY B 2 114 ? -8.279 34.310 84.318 1.00 34.07 119 GLY L C 1
ATOM 1298 O O . GLY B 2 114 ? -9.238 35.019 84.025 1.00 34.55 119 GLY L O 1
ATOM 1299 N N . SER B 2 115 ? -8.268 33.477 85.357 1.00 35.77 120 SER L N 1
ATOM 1300 C CA . SER B 2 115 ? -9.442 33.220 86.172 1.00 39.27 120 SER L CA 1
ATOM 1301 C C . SER B 2 115 ? -9.466 34.073 87.441 1.00 37.40 120 SER L C 1
ATOM 1302 O O . SER B 2 115 ? -8.414 34.407 87.996 1.00 40.30 120 SER L O 1
ATOM 1305 N N . ASP C 3 1 ? -14.631 32.212 106.737 1.00 41.98 1 ASP H N 1
ATOM 1306 C CA . ASP C 3 1 ? -14.189 33.600 106.761 1.00 41.67 1 ASP H CA 1
ATOM 1307 C C . ASP C 3 1 ? -13.194 33.846 107.882 1.00 37.53 1 ASP H C 1
ATOM 1308 O O . ASP C 3 1 ? -13.500 34.523 108.867 1.00 43.74 1 ASP H O 1
ATOM 1313 N N . VAL C 3 2 ? -11.999 33.292 107.721 1.00 34.56 2 VAL H N 1
ATOM 1314 C CA . VAL C 3 2 ? -10.981 33.431 108.749 1.00 30.25 2 VAL H CA 1
ATOM 1315 C C . VAL C 3 2 ? -10.417 34.847 108.723 1.00 31.49 2 VAL H C 1
ATOM 1316 O O . VAL C 3 2 ? -10.194 35.433 107.652 1.00 32.72 2 VAL H O 1
ATOM 1320 N N . GLN C 3 3 ? -10.224 35.424 109.912 1.00 25.37 3 GLN H N 1
ATOM 1321 C CA . GLN C 3 3 ? -9.632 36.748 110.056 1.00 27.72 3 GLN H CA 1
ATOM 1322 C C . GLN C 3 3 ? -8.656 36.698 111.215 1.00 23.53 3 GLN H C 1
ATOM 1323 O O . GLN C 3 3 ? -9.003 36.192 112.282 1.00 22.30 3 GLN H O 1
ATOM 1329 N N . LEU C 3 4 ? -7.441 37.206 111.010 1.00 23.08 4 LEU H N 1
ATOM 1330 C CA . LEU C 3 4 ? -6.464 37.367 112.082 1.00 21.11 4 LEU H CA 1
ATOM 1331 C C . LEU C 3 4 ? -6.108 38.841 112.116 1.00 22.11 4 LEU H C 1
ATOM 1332 O O . LEU C 3 4 ? -5.711 39.406 111.086 1.00 26.33 4 LEU H O 1
ATOM 1337 N N . GLN C 3 5 ? -6.350 39.482 113.257 1.00 21.65 5 GLN H N 1
ATOM 1338 C CA . GLN C 3 5 ? -6.172 40.923 113.394 1.00 22.80 5 GLN H CA 1
ATOM 1339 C C . GLN C 3 5 ? -5.152 41.179 114.495 1.00 20.96 5 GLN H C 1
ATOM 1340 O O . GLN C 3 5 ? -5.344 40.726 115.620 1.00 19.78 5 GLN H O 1
ATOM 1346 N N . GLN C 3 6 ? -4.074 41.896 114.184 1.00 20.86 6 GLN H N 1
ATOM 1347 C CA . GLN C 3 6 ? -3.022 42.144 115.174 1.00 19.00 6 GLN H CA 1
ATOM 1348 C C . GLN C 3 6 ? -3.187 43.521 115.820 1.00 20.76 6 GLN H C 1
ATOM 1349 O O . GLN C 3 6 ? -3.619 44.486 115.184 1.00 23.20 6 GLN H O 1
ATOM 1355 N N . SER C 3 7 ? -2.832 43.598 117.099 1.00 18.51 7 SER H N 1
ATOM 1356 C CA . SER C 3 7 ? -2.966 44.820 117.883 1.00 20.20 7 SER H CA 1
ATOM 1357 C C . SER C 3 7 ? -1.997 44.721 119.062 1.00 25.02 7 SER H C 1
ATOM 1358 O O . SER C 3 7 ? -1.104 43.867 119.074 1.00 20.80 7 SER H O 1
ATOM 1361 N N . GLY C 3 8 ? -2.185 45.580 120.057 1.00 65.68 8 GLY H N 1
ATOM 1362 C CA . GLY C 3 8 ? -1.267 45.663 121.168 1.00 58.63 8 GLY H CA 1
ATOM 1363 C C . GLY C 3 8 ? -0.250 46.760 120.937 1.00 58.47 8 GLY H C 1
ATOM 1364 O O . GLY C 3 8 ? -0.249 47.424 119.895 1.00 60.90 8 GLY H O 1
ATOM 1365 N N . PRO C 3 9 ? 0.649 46.972 121.903 1.00 54.24 9 PRO H N 1
ATOM 1366 C CA . PRO C 3 9 ? 1.622 48.067 121.759 1.00 56.98 9 PRO H CA 1
ATOM 1367 C C . PRO C 3 9 ? 2.732 47.778 120.766 1.00 57.57 9 PRO H C 1
ATOM 1368 O O . PRO C 3 9 ? 3.344 48.727 120.260 1.00 60.90 9 PRO H O 1
ATOM 1372 N N . GLY C 3 10 ? 3.003 46.515 120.455 1.00 50.86 10 GLY H N 1
ATOM 1373 C CA . GLY C 3 10 ? 4.219 46.204 119.742 1.00 49.37 10 GLY H CA 1
ATOM 1374 C C . GLY C 3 10 ? 5.367 46.463 120.688 1.00 53.54 10 GLY H C 1
ATOM 1375 O O . GLY C 3 10 ? 5.409 45.880 121.777 1.00 45.20 10 GLY H O 1
ATOM 1376 N N . LEU C 3 11 ? 6.276 47.359 120.301 1.00 47.45 11 LEU H N 1
ATOM 1377 C CA . LEU C 3 11 ? 7.402 47.713 121.156 1.00 45.66 11 LEU H CA 1
ATOM 1378 C C . LEU C 3 11 ? 6.926 48.510 122.356 1.00 53.89 11 LEU H C 1
ATOM 1379 O O . LEU C 3 11 ? 6.135 49.450 122.227 1.00 66.26 11 LEU H O 1
ATOM 1384 N N . VAL C 3 12 ? 7.415 48.133 123.527 1.00 50.30 12 VAL H N 1
ATOM 1385 C CA . VAL C 3 12 ? 7.335 48.977 124.703 1.00 47.36 12 VAL H CA 1
ATOM 1386 C C . VAL C 3 12 ? 8.781 49.312 125.055 1.00 49.55 12 VAL H C 1
ATOM 1387 O O . VAL C 3 12 ? 9.555 48.432 125.449 1.00 43.04 12 VAL H O 1
ATOM 1391 N N . ALA C 3 13 ? 9.176 50.556 124.810 1.00 44.76 13 ALA H N 1
ATOM 1392 C CA . ALA C 3 13 ? 10.550 50.986 125.018 1.00 45.15 13 ALA H CA 1
ATOM 1393 C C . ALA C 3 13 ? 10.955 51.031 126.492 1.00 44.71 13 ALA H C 1
ATOM 1394 O O . ALA C 3 13 ? 12.137 50.806 126.787 1.00 44.48 13 ALA H O 1
ATOM 1396 N N . PRO C 3 14 ? 10.050 51.324 127.444 1.00 46.59 14 PRO H N 1
ATOM 1397 C CA . PRO C 3 14 ? 10.486 51.345 128.860 1.00 45.77 14 PRO H CA 1
ATOM 1398 C C . PRO C 3 14 ? 11.055 50.023 129.358 1.00 44.32 14 PRO H C 1
ATOM 1399 O O . PRO C 3 14 ? 12.121 50.009 129.988 1.00 44.90 14 PRO H O 1
ATOM 1403 N N . SER C 3 15 ? 10.356 48.915 129.148 1.00 43.67 15 SER H N 1
ATOM 1404 C CA . SER C 3 15 ? 11.058 47.647 129.150 1.00 43.99 15 SER H CA 1
ATOM 1405 C C . SER C 3 15 ? 11.664 47.491 127.767 1.00 54.94 15 SER H C 1
ATOM 1406 O O . SER C 3 15 ? 11.494 48.340 126.902 1.00 67.41 15 SER H O 1
ATOM 1409 N N . GLN C 3 16 ? 12.409 46.441 127.509 1.00 40.41 16 GLN H N 1
ATOM 1410 C CA . GLN C 3 16 ? 12.881 46.269 126.149 1.00 41.24 16 GLN H CA 1
ATOM 1411 C C . GLN C 3 16 ? 12.181 45.046 125.585 1.00 38.32 16 GLN H C 1
ATOM 1412 O O . GLN C 3 16 ? 12.801 44.018 125.359 1.00 37.64 16 GLN H O 1
ATOM 1418 N N . SER C 3 17 ? 10.861 45.161 125.394 1.00 22.33 17 SER H N 1
ATOM 1419 C CA . SER C 3 17 ? 10.077 43.979 125.064 1.00 21.28 17 SER H CA 1
ATOM 1420 C C . SER C 3 17 ? 9.003 44.306 124.040 1.00 19.44 17 SER H C 1
ATOM 1421 O O . SER C 3 17 ? 8.627 45.461 123.841 1.00 23.96 17 SER H O 1
ATOM 1424 N N . LEU C 3 18 ? 8.540 43.247 123.388 1.00 19.03 18 LEU H N 1
ATOM 1425 C CA . LEU C 3 18 ? 7.495 43.291 122.375 1.00 17.94 18 LEU H CA 1
ATOM 1426 C C . LEU C 3 18 ? 6.278 42.562 122.913 1.00 18.47 18 LEU H C 1
ATOM 1427 O O . LEU C 3 18 ? 6.408 41.450 123.437 1.00 20.31 18 LEU H O 1
ATOM 1432 N N . SER C 3 19 ? 5.093 43.158 122.743 1.00 14.89 19 SER H N 1
ATOM 1433 C CA . SER C 3 19 ? 3.842 42.492 123.082 1.00 13.63 19 SER H CA 1
ATOM 1434 C C . SER C 3 19 ? 2.887 42.668 121.911 1.00 16.34 19 SER H C 1
ATOM 1435 O O . SER C 3 19 ? 2.647 43.806 121.485 1.00 19.48 19 SER H O 1
ATOM 1438 N N . ILE C 3 20 ? 2.400 41.557 121.335 1.00 14.51 20 ILE H N 1
ATOM 1439 C CA . ILE C 3 20 ? 1.436 41.622 120.231 1.00 15.50 20 ILE H CA 1
ATOM 1440 C C . ILE C 3 20 ? 0.242 40.737 120.560 1.00 16.87 20 ILE H C 1
ATOM 1441 O O . ILE C 3 20 ? 0.405 39.626 121.070 1.00 17.95 20 ILE H O 1
ATOM 1446 N N . THR C 3 21 ? -0.960 41.212 120.243 1.00 13.60 21 THR H N 1
ATOM 1447 C CA . THR C 3 21 ? -2.176 40.413 120.378 1.00 13.68 21 THR H CA 1
ATOM 1448 C C . THR C 3 21 ? -2.719 40.095 118.992 1.00 16.17 21 THR H C 1
ATOM 1449 O O . THR C 3 21 ? -2.765 40.969 118.126 1.00 17.20 21 THR H O 1
ATOM 1453 N N . CYS C 3 22 ? -3.079 38.835 118.778 1.00 13.10 22 CYS H N 1
ATOM 1454 C CA . CYS C 3 22 ? -3.687 38.357 117.548 1.00 14.18 22 CYS H CA 1
ATOM 1455 C C . CYS C 3 22 ? -5.111 37.950 117.903 1.00 16.99 22 CYS H C 1
ATOM 1456 O O . CYS C 3 22 ? -5.302 37.038 118.710 1.00 19.04 22 CYS H O 1
ATOM 1459 N N . THR C 3 23 ? -6.111 38.635 117.351 1.00 13.86 23 THR H N 1
ATOM 1460 C CA . THR C 3 23 ? -7.495 38.241 117.597 1.00 15.52 23 THR H CA 1
ATOM 1461 C C . THR C 3 23 ? -7.950 37.448 116.392 1.00 17.83 23 THR H C 1
ATOM 1462 O O . THR C 3 23 ? -7.820 37.925 115.264 1.00 19.66 23 THR H O 1
ATOM 1466 N N . VAL C 3 24 ? -8.440 36.229 116.615 1.00 14.72 24 VAL H N 1
ATOM 1467 C CA . VAL C 3 24 ? -8.809 35.356 115.511 1.00 18.80 24 VAL H CA 1
ATOM 1468 C C . VAL C 3 24 ? -10.329 35.252 115.454 1.00 19.03 24 VAL H C 1
ATOM 1469 O O . VAL C 3 24 ? -11.007 35.211 116.485 1.00 20.21 24 VAL H O 1
ATOM 1473 N N . SER C 3 25 ? -10.867 35.218 114.242 1.00 18.10 25 SER H N 1
ATOM 1474 C CA . SER C 3 25 ? -12.267 34.867 114.069 1.00 20.65 25 SER H CA 1
ATOM 1475 C C . SER C 3 25 ? -12.384 33.899 112.904 1.00 26.30 25 SER H C 1
ATOM 1476 O O . SER C 3 25 ? -11.537 33.877 112.010 1.00 26.25 25 SER H O 1
ATOM 1479 N N . GLY C 3 26 ? -13.433 33.087 112.930 1.00 31.43 26 GLY H N 1
ATOM 1480 C CA . GLY C 3 26 ? -13.652 32.111 111.889 1.00 29.88 26 GLY H CA 1
ATOM 1481 C C . GLY C 3 26 ? -13.262 30.696 112.243 1.00 25.44 26 GLY H C 1
ATOM 1482 O O . GLY C 3 26 ? -13.567 29.788 111.467 1.00 33.37 26 GLY H O 1
ATOM 1483 N N . PHE C 3 27 ? -12.598 30.479 113.382 1.00 23.46 27 PHE H N 1
ATOM 1484 C CA . PHE C 3 27 ? -12.285 29.138 113.876 1.00 35.93 27 PHE H CA 1
ATOM 1485 C C . PHE C 3 27 ? -12.035 29.237 115.377 1.00 30.06 27 PHE H C 1
ATOM 1486 O O . PHE C 3 27 ? -11.829 30.330 115.907 1.00 23.43 27 PHE H O 1
ATOM 1494 N N . SER C 3 28 ? -12.121 28.096 116.072 1.00 25.12 28 SER H N 1
ATOM 1495 C CA . SER C 3 28 ? -11.920 28.086 117.515 1.00 26.00 28 SER H CA 1
ATOM 1496 C C . SER C 3 28 ? -10.462 27.814 117.820 1.00 20.04 28 SER H C 1
ATOM 1497 O O . SER C 3 28 ? -9.867 26.875 117.260 1.00 20.38 28 SER H O 1
ATOM 1500 N N . LEU C 3 29 ? -9.903 28.613 118.735 1.00 23.55 29 LEU H N 1
ATOM 1501 C CA . LEU C 3 29 ? -8.559 28.342 119.210 1.00 21.34 29 LEU H CA 1
ATOM 1502 C C . LEU C 3 29 ? -8.482 27.040 119.979 1.00 18.89 29 LEU H C 1
ATOM 1503 O O . LEU C 3 29 ? -7.383 26.519 120.161 1.00 17.96 29 LEU H O 1
ATOM 1508 N N . THR C 3 30 ? -9.608 26.500 120.446 1.00 15.49 30 THR H N 1
ATOM 1509 C CA . THR C 3 30 ? -9.532 25.232 121.157 1.00 16.94 30 THR H CA 1
ATOM 1510 C C . THR C 3 30 ? -9.206 24.093 120.209 1.00 17.94 30 THR H C 1
ATOM 1511 O O . THR C 3 30 ? -8.756 23.033 120.655 1.00 23.16 30 THR H O 1
ATOM 1515 N N . ASP C 3 31 ? -9.431 24.282 118.910 1.00 18.89 31 ASP H N 1
ATOM 1516 C CA . ASP C 3 31 ? -9.238 23.219 117.939 1.00 18.13 31 ASP H CA 1
ATOM 1517 C C . ASP C 3 31 ? -7.921 23.326 117.184 1.00 17.94 31 ASP H C 1
ATOM 1518 O O . ASP C 3 31 ? -7.313 22.295 116.870 1.00 18.27 31 ASP H O 1
ATOM 1523 N N . TYR C 3 32 ? -7.482 24.545 116.838 1.00 14.18 32 TYR H N 1
ATOM 1524 C CA . TYR C 3 32 ? -6.453 24.732 115.819 1.00 13.09 32 TYR H CA 1
ATOM 1525 C C . TYR C 3 32 ? -5.359 25.652 116.343 1.00 13.85 32 TYR H C 1
ATOM 1526 O O . TYR C 3 32 ? -5.558 26.421 117.288 1.00 15.75 32 TYR H O 1
ATOM 1535 N N . GLY C 3 33 ? -4.188 25.550 115.736 1.00 13.15 33 GLY H N 1
ATOM 1536 C CA . GLY C 3 33 ? -3.028 26.263 116.236 1.00 14.12 33 GLY H CA 1
ATOM 1537 C C . GLY C 3 33 ? -2.810 27.595 115.552 1.00 14.85 33 GLY H C 1
ATOM 1538 O O . GLY C 3 33 ? -3.343 27.861 114.457 1.00 15.26 33 GLY H O 1
ATOM 1539 N N . VAL C 3 34 ? -1.981 28.425 116.189 1.00 13.28 34 VAL H N 1
ATOM 1540 C CA . VAL C 3 34 ? -1.579 29.716 115.636 1.00 12.41 34 VAL H CA 1
ATOM 1541 C C . VAL C 3 34 ? -0.061 29.834 115.736 1.00 11.50 34 VAL H C 1
ATOM 1542 O O . VAL C 3 34 ? 0.525 29.618 116.810 1.00 12.91 34 VAL H O 1
ATOM 1546 N N . ASN C 3 35 ? 0.569 30.131 114.593 1.00 10.64 35 ASN H N 1
ATOM 1547 C CA . ASN C 3 35 ? 1.999 30.380 114.472 1.00 11.77 35 ASN H CA 1
ATOM 1548 C C . ASN C 3 35 ? 2.312 31.858 114.607 1.00 13.39 35 ASN H C 1
ATOM 1549 O O . ASN C 3 35 ? 1.491 32.732 114.299 1.00 13.61 35 ASN H O 1
ATOM 1554 N N . TRP C 3 36 ? 3.551 32.140 115.010 1.00 13.17 36 TRP H N 1
ATOM 1555 C CA . TRP C 3 36 ? 4.137 33.468 114.893 1.00 11.79 36 TRP H CA 1
ATOM 1556 C C . TRP C 3 36 ? 5.409 33.349 114.075 1.00 14.41 36 TRP H C 1
ATOM 1557 O O . TRP C 3 36 ? 6.216 32.422 114.290 1.00 14.96 36 TRP H O 1
ATOM 1568 N N . VAL C 3 37 ? 5.565 34.281 113.119 1.00 12.71 37 VAL H N 1
ATOM 1569 C CA . VAL C 3 37 ? 6.741 34.359 112.258 1.00 15.97 37 VAL H CA 1
ATOM 1570 C C . VAL C 3 37 ? 7.164 35.814 112.150 1.00 17.13 37 VAL H C 1
ATOM 1571 O O . VAL C 3 37 ? 6.390 36.730 112.426 1.00 18.72 37 VAL H O 1
ATOM 1575 N N . ARG C 3 38 ? 8.418 36.041 111.775 1.00 14.45 38 ARG H N 1
ATOM 1576 C CA . ARG C 3 38 ? 8.846 37.416 111.531 1.00 16.07 38 ARG H CA 1
ATOM 1577 C C . ARG C 3 38 ? 9.701 37.494 110.270 1.00 22.63 38 ARG H C 1
ATOM 1578 O O . ARG C 3 38 ? 10.277 36.504 109.817 1.00 18.35 38 ARG H O 1
ATOM 1586 N N . GLN C 3 39 ? 9.763 38.693 109.696 1.00 19.45 39 GLN H N 1
ATOM 1587 C CA . GLN C 3 39 ? 10.582 38.959 108.512 1.00 21.65 39 GLN H CA 1
ATOM 1588 C C . GLN C 3 39 ? 11.340 40.256 108.737 1.00 23.76 39 GLN H C 1
ATOM 1589 O O . GLN C 3 39 ? 10.730 41.317 108.882 1.00 24.97 39 GLN H O 1
ATOM 1595 N N . SER C 3 40 ? 12.669 40.181 108.759 1.00 36.18 40 SER H N 1
ATOM 1596 C CA . SER C 3 40 ? 13.468 41.388 108.926 1.00 38.65 40 SER H CA 1
ATOM 1597 C C . SER C 3 40 ? 13.613 42.122 107.593 1.00 48.33 40 SER H C 1
ATOM 1598 O O . SER C 3 40 ? 13.297 41.574 106.532 1.00 48.12 40 SER H O 1
ATOM 1601 N N . PRO C 3 41 ? 14.079 43.376 107.601 1.00 46.38 41 PRO H N 1
ATOM 1602 C CA . PRO C 3 41 ? 14.216 44.095 106.322 1.00 53.39 41 PRO H CA 1
ATOM 1603 C C . PRO C 3 41 ? 15.067 43.387 105.274 1.00 57.59 41 PRO H C 1
ATOM 1604 O O . PRO C 3 41 ? 14.650 43.326 104.108 1.00 61.47 41 PRO H O 1
ATOM 1608 N N . GLY C 3 42 ? 16.213 42.814 105.645 1.00 56.90 42 GLY H N 1
ATOM 1609 C CA . GLY C 3 42 ? 17.078 42.208 104.643 1.00 63.39 42 GLY H CA 1
ATOM 1610 C C . GLY C 3 42 ? 17.284 40.708 104.698 1.00 62.61 42 GLY H C 1
ATOM 1611 O O . GLY C 3 42 ? 18.175 40.172 104.042 1.00 65.44 42 GLY H O 1
ATOM 1612 N N . LYS C 3 43 ? 16.440 40.016 105.433 1.00 63.83 43 LYS H N 1
ATOM 1613 C CA . LYS C 3 43 ? 16.541 38.582 105.675 1.00 65.94 43 LYS H CA 1
ATOM 1614 C C . LYS C 3 43 ? 15.271 37.910 105.137 1.00 57.63 43 LYS H C 1
ATOM 1615 O O . LYS C 3 43 ? 14.420 38.560 104.522 1.00 54.61 43 LYS H O 1
ATOM 1621 N N . GLY C 3 44 ? 15.120 36.609 105.381 1.00 47.55 44 GLY H N 1
ATOM 1622 C CA . GLY C 3 44 ? 13.909 35.901 105.031 1.00 38.62 44 GLY H CA 1
ATOM 1623 C C . GLY C 3 44 ? 12.948 35.783 106.197 1.00 31.75 44 GLY H C 1
ATOM 1624 O O . GLY C 3 44 ? 12.953 36.585 107.134 1.00 31.38 44 GLY H O 1
ATOM 1625 N N . LEU C 3 45 ? 12.121 34.748 106.130 1.00 23.66 45 LEU H N 1
ATOM 1626 C CA . LEU C 3 45 ? 11.111 34.466 107.133 1.00 21.18 45 LEU H CA 1
ATOM 1627 C C . LEU C 3 45 ? 11.717 33.579 108.206 1.00 20.98 45 LEU H C 1
ATOM 1628 O O . LEU C 3 45 ? 12.438 32.623 107.893 1.00 19.17 45 LEU H O 1
ATOM 1633 N N . GLU C 3 46 ? 11.440 33.912 109.461 1.00 17.31 46 GLU H N 1
ATOM 1634 C CA . GLU C 3 46 ? 11.905 33.148 110.604 1.00 14.70 46 GLU H CA 1
ATOM 1635 C C . GLU C 3 46 ? 10.695 32.758 111.421 1.00 16.27 46 GLU H C 1
ATOM 1636 O O . GLU C 3 46 ? 9.901 33.620 111.782 1.00 17.33 46 GLU H O 1
ATOM 1642 N N . TRP C 3 47 ? 10.563 31.475 111.701 1.00 13.24 47 TRP H N 1
ATOM 1643 C CA . TRP C 3 47 ? 9.458 30.993 112.519 1.00 11.94 47 TRP H CA 1
ATOM 1644 C C . TRP C 3 47 ? 9.814 31.168 113.982 1.00 13.83 47 TRP H C 1
ATOM 1645 O O . TRP C 3 47 ? 10.939 30.878 114.375 1.00 15.40 47 TRP H O 1
ATOM 1656 N N . LEU C 3 48 ? 8.850 31.647 114.783 1.00 12.04 48 LEU H N 1
ATOM 1657 C CA . LEU C 3 48 ? 9.074 31.913 116.202 1.00 13.27 48 LEU H CA 1
ATOM 1658 C C . LEU C 3 48 ? 8.442 30.868 117.096 1.00 13.73 48 LEU H C 1
ATOM 1659 O O . LEU C 3 48 ? 9.069 30.451 118.087 1.00 13.97 48 LEU H O 1
ATOM 1664 N N . GLY C 3 49 ? 7.229 30.420 116.770 1.00 11.81 49 GLY H N 1
ATOM 1665 C CA . GLY C 3 49 ? 6.618 29.405 117.624 1.00 12.40 49 GLY H CA 1
ATOM 1666 C C . GLY C 3 49 ? 5.172 29.194 117.230 1.00 12.41 49 GLY H C 1
ATOM 1667 O O . GLY C 3 49 ? 4.622 29.902 116.385 1.00 12.81 49 GLY H O 1
ATOM 1668 N N . VAL C 3 50 ? 4.557 28.186 117.850 1.00 10.56 50 VAL H N 1
ATOM 1669 C CA . VAL C 3 50 ? 3.156 27.866 117.584 1.00 9.58 50 VAL H CA 1
ATOM 1670 C C . VAL C 3 50 ? 2.508 27.477 118.903 1.00 13.09 50 VAL H C 1
ATOM 1671 O O . VAL C 3 50 ? 3.148 26.862 119.769 1.00 13.56 50 VAL H O 1
ATOM 1675 N N . ILE C 3 51 ? 1.247 27.853 119.065 1.00 11.23 51 ILE H N 1
ATOM 1676 C CA . ILE C 3 51 ? 0.463 27.363 120.200 1.00 10.89 51 ILE H CA 1
ATOM 1677 C C . ILE C 3 51 ? -0.726 26.603 119.642 1.00 11.58 51 ILE H C 1
ATOM 1678 O O . ILE C 3 51 ? -1.523 27.147 118.863 1.00 13.70 51 ILE H O 1
ATOM 1683 N N . TRP C 3 52 ? -0.841 25.340 120.049 1.00 9.99 52 TRP H N 1
ATOM 1684 C CA . TRP C 3 52 ? -1.844 24.437 119.522 1.00 13.20 52 TRP H CA 1
ATOM 1685 C C . TRP C 3 52 ? -3.148 24.537 120.309 1.00 15.37 52 TRP H C 1
ATOM 1686 O O . TRP C 3 52 ? -3.222 25.166 121.375 1.00 14.31 52 TRP H O 1
ATOM 1697 N N . GLY C 3 53 ? -4.183 23.885 119.782 1.00 12.19 53 GLY H N 1
ATOM 1698 C CA . GLY C 3 53 ? -5.488 23.935 120.429 1.00 14.77 53 GLY H CA 1
ATOM 1699 C C . GLY C 3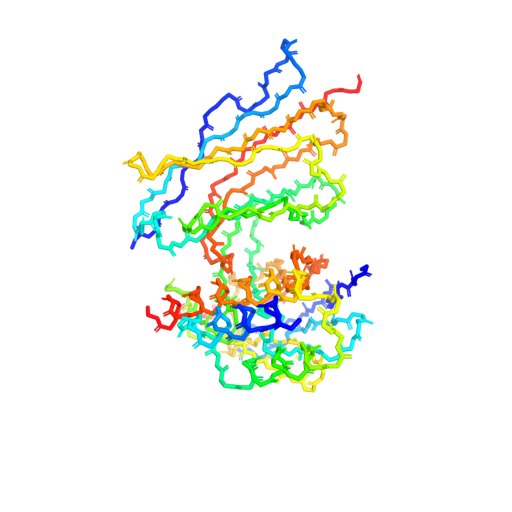 53 ? -5.434 23.509 121.888 1.00 16.01 53 GLY H C 1
ATOM 1700 O O . GLY C 3 53 ? -6.044 24.142 122.751 1.00 16.87 53 GLY H O 1
ATOM 1701 N N . ASP C 3 54 ? -4.673 22.459 122.186 1.00 14.23 54 ASP H N 1
ATOM 1702 C CA . ASP C 3 54 ? -4.585 21.949 123.559 1.00 15.26 54 ASP H CA 1
ATOM 1703 C C . ASP C 3 54 ? -3.602 22.722 124.424 1.00 16.62 54 ASP H C 1
ATOM 1704 O O . ASP C 3 54 ? -3.379 22.321 125.585 1.00 18.58 54 ASP H O 1
ATOM 1709 N N . GLY C 3 55 ? -3.047 23.830 123.938 1.00 14.22 55 GLY H N 1
ATOM 1710 C CA . GLY C 3 55 ? -2.151 24.617 124.761 1.00 15.50 55 GLY H CA 1
ATOM 1711 C C . GLY C 3 55 ? -0.691 24.234 124.666 1.00 17.25 55 GLY H C 1
ATOM 1712 O O . GLY C 3 55 ? 0.158 24.984 125.173 1.00 17.12 55 GLY H O 1
ATOM 1713 N N . ILE C 3 56 ? -0.364 23.084 124.073 1.00 14.05 56 ILE H N 1
ATOM 1714 C CA . ILE C 3 56 ? 1.039 22.756 123.842 1.00 13.56 56 ILE H CA 1
ATOM 1715 C C . ILE C 3 56 ? 1.668 23.830 122.953 1.00 14.56 56 ILE H C 1
ATOM 1716 O O . ILE C 3 56 ? 1.071 24.280 121.966 1.00 13.23 56 ILE H O 1
ATOM 1721 N N . THR C 3 57 ? 2.884 24.260 123.303 1.00 12.57 57 THR H N 1
ATOM 1722 C CA . THR C 3 57 ? 3.558 25.337 122.595 1.00 12.74 57 THR H CA 1
ATOM 1723 C C . THR C 3 57 ? 4.915 24.828 122.129 1.00 15.26 57 THR H C 1
ATOM 1724 O O . THR C 3 57 ? 5.659 24.245 122.917 1.00 20.61 57 THR H O 1
ATOM 1728 N N . ASP C 3 58 ? 5.214 24.990 120.845 1.00 13.42 58 ASP H N 1
ATOM 1729 C CA . ASP C 3 58 ? 6.531 24.659 120.319 1.00 13.90 58 ASP H CA 1
ATOM 1730 C C . ASP C 3 58 ? 7.208 25.967 119.939 1.00 14.42 58 ASP H C 1
ATOM 1731 O O . ASP C 3 58 ? 6.588 26.814 119.294 1.00 15.41 58 ASP H O 1
ATOM 1736 N N . TYR C 3 59 ? 8.466 26.142 120.343 1.00 14.45 59 TYR H N 1
ATOM 1737 C CA . TYR C 3 59 ? 9.196 27.383 120.144 1.00 12.03 59 TYR H CA 1
ATOM 1738 C C . TYR C 3 59 ? 10.407 27.159 119.251 1.00 13.56 59 TYR H C 1
ATOM 1739 O O . TYR C 3 59 ? 11.003 26.076 119.234 1.00 15.16 59 TYR H O 1
ATOM 1748 N N . ASN C 3 60 ? 10.822 28.240 118.593 1.00 13.78 60 ASN H N 1
ATOM 1749 C CA . ASN C 3 60 ? 12.132 28.300 117.949 1.00 15.45 60 ASN H CA 1
ATOM 1750 C C . ASN C 3 60 ? 13.217 28.148 119.009 1.00 19.17 60 ASN H C 1
ATOM 1751 O O . ASN C 3 60 ? 13.291 28.962 119.931 1.00 18.35 60 ASN H O 1
ATOM 1756 N N . SER C 3 61 ? 14.073 27.124 118.876 1.00 15.50 61 SER H N 1
ATOM 1757 C CA . SER C 3 61 ? 15.010 26.826 119.963 1.00 17.02 61 SER H CA 1
ATOM 1758 C C . SER C 3 61 ? 16.076 27.899 120.152 1.00 22.17 61 SER H C 1
ATOM 1759 O O . SER C 3 61 ? 16.668 27.975 121.238 1.00 26.30 61 SER H O 1
ATOM 1762 N N . ALA C 3 62 ? 16.352 28.719 119.135 1.00 22.05 62 ALA H N 1
ATOM 1763 C CA . ALA C 3 62 ? 17.347 29.770 119.295 1.00 25.34 62 ALA H CA 1
ATOM 1764 C C . ALA C 3 62 ? 16.813 30.946 120.094 1.00 20.89 62 ALA H C 1
ATOM 1765 O O . ALA C 3 62 ? 17.612 31.737 120.609 1.00 25.27 62 ALA H O 1
ATOM 1767 N N . LEU C 3 63 ? 15.489 31.064 120.214 1.00 16.48 63 LEU H N 1
ATOM 1768 C CA . LEU C 3 63 ? 14.854 32.209 120.840 1.00 16.28 63 LEU H CA 1
ATOM 1769 C C . LEU C 3 63 ? 14.008 31.837 122.042 1.00 18.45 63 LEU H C 1
ATOM 1770 O O . LEU C 3 63 ? 13.496 32.739 122.713 1.00 16.74 63 LEU H O 1
ATOM 1775 N N . LYS C 3 64 ? 13.878 30.546 122.347 1.00 14.11 64 LYS H N 1
ATOM 1776 C CA . LYS C 3 64 ? 12.846 30.086 123.274 1.00 13.81 64 LYS H CA 1
ATOM 1777 C C . LYS C 3 64 ? 12.918 30.786 124.629 1.00 13.92 64 LYS H C 1
ATOM 1778 O O . LYS C 3 64 ? 11.877 31.143 125.199 1.00 13.35 64 LYS H O 1
ATOM 1784 N N . SER C 3 65 ? 14.129 30.992 125.166 1.00 14.79 65 SER H N 1
ATOM 1785 C CA . SER C 3 65 ? 14.198 31.515 126.538 1.00 12.77 65 SER H CA 1
ATOM 1786 C C . SER C 3 65 ? 13.694 32.949 126.629 1.00 15.68 65 SER H C 1
ATOM 1787 O O . SER C 3 65 ? 13.436 33.428 127.736 1.00 16.81 65 SER H O 1
ATOM 1790 N N . ARG C 3 66 ? 13.582 33.655 125.496 1.00 12.48 66 ARG H N 1
ATOM 1791 C CA . ARG C 3 66 ? 13.102 35.036 125.453 1.00 13.49 66 ARG H CA 1
ATOM 1792 C C . ARG C 3 66 ? 11.652 35.144 125.015 1.00 14.06 66 ARG H C 1
ATOM 1793 O O . ARG C 3 66 ? 11.158 36.264 124.854 1.00 16.29 66 ARG H O 1
ATOM 1801 N N . LEU C 3 67 ? 10.978 34.022 124.790 1.00 12.47 67 LEU H N 1
ATOM 1802 C CA . LEU C 3 67 ? 9.648 34.024 124.186 1.00 11.89 67 LEU H CA 1
ATOM 1803 C C . LEU C 3 67 ? 8.587 33.538 125.154 1.00 15.00 67 LEU H C 1
ATOM 1804 O O . LEU C 3 67 ? 8.805 32.616 125.942 1.00 13.27 67 LEU H O 1
ATOM 1809 N N . SER C 3 68 ? 7.393 34.107 125.026 1.00 12.61 68 SER H N 1
ATOM 1810 C CA . SER C 3 68 ? 6.231 33.566 125.722 1.00 14.67 68 SER H CA 1
ATOM 1811 C C . SER C 3 68 ? 5.064 33.691 124.770 1.00 15.52 68 SER H C 1
ATOM 1812 O O . SER C 3 68 ? 4.696 34.809 124.414 1.00 17.54 68 SER H O 1
ATOM 1815 N N . VAL C 3 69 ? 4.505 32.567 124.352 1.00 11.26 69 VAL H N 1
ATOM 1816 C CA . VAL C 3 69 ? 3.292 32.573 123.541 1.00 12.56 69 VAL H CA 1
ATOM 1817 C C . VAL C 3 69 ? 2.187 31.976 124.398 1.00 14.91 69 VAL H C 1
ATOM 1818 O O . VAL C 3 69 ? 2.323 30.853 124.900 1.00 14.64 69 VAL H O 1
ATOM 1822 N N . THR C 3 70 ? 1.108 32.738 124.594 1.00 11.18 70 THR H N 1
ATOM 1823 C CA . THR C 3 70 ? 0.001 32.261 125.415 1.00 10.95 70 THR H CA 1
ATOM 1824 C C . THR C 3 70 ? -1.299 32.583 124.692 1.00 12.96 70 THR H C 1
ATOM 1825 O O . THR C 3 70 ? -1.297 33.195 123.619 1.00 13.65 70 THR H O 1
ATOM 1829 N N . LYS C 3 71 ? -2.423 32.151 125.256 1.00 13.20 71 LYS H N 1
ATOM 1830 C CA . LYS C 3 71 ? -3.673 32.427 124.536 1.00 10.15 71 LYS H CA 1
ATOM 1831 C C . LYS C 3 71 ? -4.825 32.448 125.518 1.00 11.16 71 LYS H C 1
ATOM 1832 O O . LYS C 3 71 ? -4.747 31.898 126.619 1.00 13.19 71 LYS H O 1
ATOM 1838 N N . ASP C 3 72 ? -5.924 33.049 125.070 1.00 11.99 72 ASP H N 1
ATOM 1839 C CA . ASP C 3 72 ? -7.181 33.050 125.807 1.00 12.61 72 ASP H CA 1
ATOM 1840 C C . ASP C 3 72 ? -8.218 32.437 124.885 1.00 15.75 72 ASP H C 1
ATOM 1841 O O . ASP C 3 72 ? -8.599 33.047 123.868 1.00 16.12 72 ASP H O 1
ATOM 1846 N N . ASN C 3 73 ? -8.611 31.199 125.205 1.00 14.74 73 ASN H N 1
ATOM 1847 C CA . ASN C 3 73 ? -9.538 30.466 124.341 1.00 13.44 73 ASN H CA 1
ATOM 1848 C C . ASN C 3 73 ? -10.890 31.147 124.256 1.00 16.81 73 ASN H C 1
ATOM 1849 O O . ASN C 3 73 ? -11.590 31.020 123.235 1.00 19.37 73 ASN H O 1
ATOM 1854 N N . SER C 3 74 ? -11.308 31.837 125.326 1.00 16.10 74 SER H N 1
ATOM 1855 C CA . SER C 3 74 ? -12.634 32.447 125.320 1.00 16.19 74 SER H CA 1
ATOM 1856 C C . SER C 3 74 ? -12.666 33.759 124.541 1.00 17.16 74 SER H C 1
ATOM 1857 O O . SER C 3 74 ? -13.690 34.084 123.921 1.00 19.41 74 SER H O 1
ATOM 1860 N N . LYS C 3 75 ? -11.593 34.531 124.586 1.00 17.07 75 LYS H N 1
ATOM 1861 C CA . LYS C 3 75 ? -11.503 35.767 123.823 1.00 15.65 75 LYS H CA 1
ATOM 1862 C C . LYS C 3 75 ? -11.023 35.532 122.401 1.00 16.03 75 LYS H C 1
ATOM 1863 O O . LYS C 3 75 ? -11.050 36.474 121.600 1.00 17.90 75 LYS H O 1
ATOM 1869 N N . SER C 3 76 ? -10.625 34.304 122.066 1.00 16.11 76 SER H N 1
ATOM 1870 C CA . SER C 3 76 ? -10.051 33.988 120.752 1.00 14.54 76 SER H CA 1
ATOM 1871 C C . SER C 3 76 ? -8.847 34.864 120.477 1.00 18.14 76 SER H C 1
ATOM 1872 O O . SER C 3 76 ? -8.714 35.439 119.388 1.00 17.34 76 SER H O 1
ATOM 1875 N N . GLN C 3 77 ? -7.984 35.000 121.485 1.00 13.58 77 GLN H N 1
ATOM 1876 C CA . GLN C 3 77 ? -6.797 35.839 121.338 1.00 13.55 77 GLN H CA 1
ATOM 1877 C C . GLN C 3 77 ? -5.550 35.028 121.606 1.00 14.55 77 GLN H C 1
ATOM 1878 O O . GLN C 3 77 ? -5.521 34.213 122.528 1.00 14.42 77 GLN H O 1
ATOM 1884 N N . VAL C 3 78 ? -4.495 35.302 120.832 1.00 11.67 78 VAL H N 1
ATOM 1885 C CA . VAL C 3 78 ? -3.178 34.711 121.039 1.00 13.39 78 VAL H CA 1
ATOM 1886 C C . VAL C 3 78 ? -2.202 35.848 121.308 1.00 13.03 78 VAL H C 1
ATOM 1887 O O . VAL C 3 78 ? -2.274 36.894 120.656 1.00 14.19 78 VAL H O 1
ATOM 1891 N N . PHE C 3 79 ? -1.283 35.653 122.249 1.00 12.66 79 PHE H N 1
ATOM 1892 C CA . PHE C 3 79 ? -0.403 36.716 122.725 1.00 12.00 79 PHE H CA 1
ATOM 1893 C C . PHE C 3 79 ? 1.040 36.306 122.494 1.00 15.50 79 PHE H C 1
ATOM 1894 O O . PHE C 3 79 ? 1.451 35.218 122.912 1.00 17.51 79 PHE H O 1
ATOM 1902 N N . LEU C 3 80 ? 1.790 37.174 121.829 1.00 12.41 80 LEU H N 1
ATOM 1903 C CA . LEU C 3 80 ? 3.232 37.020 121.682 1.00 13.20 80 LEU H CA 1
ATOM 1904 C C . LEU C 3 80 ? 3.929 38.020 122.579 1.00 14.54 80 LEU H C 1
ATOM 1905 O O . LEU C 3 80 ? 3.653 39.225 122.506 1.00 15.42 80 LEU H O 1
ATOM 1910 N N . LYS C 3 81 ? 4.843 37.526 123.419 1.00 11.94 81 LYS H N 1
ATOM 1911 C CA . LYS C 3 81 ? 5.730 38.391 124.175 1.00 13.56 81 LYS H CA 1
ATOM 1912 C C . LYS C 3 81 ? 7.152 37.980 123.835 1.00 12.05 81 LYS H C 1
ATOM 1913 O O . LYS C 3 81 ? 7.470 36.786 123.839 1.00 14.64 81 LYS H O 1
ATOM 1919 N N . MET C 3 82 ? 8.001 38.953 123.528 1.00 12.26 82 MET H N 1
ATOM 1920 C CA . MET C 3 82 ? 9.418 38.664 123.318 1.00 12.62 82 MET H CA 1
ATOM 1921 C C . MET C 3 82 ? 10.242 39.650 124.123 1.00 13.72 82 MET H C 1
ATOM 1922 O O . MET C 3 82 ? 10.044 40.867 124.026 1.00 17.03 82 MET H O 1
ATOM 1927 N N . ASN C 3 83 ? 11.106 39.109 124.934 1.00 15.87 83 ASN H N 1
ATOM 1928 C CA . ASN C 3 83 ? 11.878 39.898 125.833 1.00 17.62 83 ASN H CA 1
ATOM 1929 C C . ASN C 3 83 ? 13.307 40.155 125.429 1.00 18.47 83 ASN H C 1
ATOM 1930 O O . ASN C 3 83 ? 13.805 39.586 124.538 1.00 20.27 83 ASN H O 1
ATOM 1935 N N . SER C 3 84 ? 13.955 41.023 126.214 1.00 20.58 84 SER H N 1
ATOM 1936 C CA . SER C 3 84 ? 15.375 41.409 126.007 1.00 23.29 84 SER H CA 1
ATOM 1937 C C . SER C 3 84 ? 15.624 41.659 124.518 1.00 24.74 84 SER H C 1
ATOM 1938 O O . SER C 3 84 ? 16.493 40.976 123.941 1.00 27.29 84 SER H O 1
ATOM 1941 N N . LEU C 3 85 ? 14.886 42.603 123.927 1.00 22.57 85 LEU H N 1
ATOM 1942 C CA . LEU C 3 85 ? 15.058 42.884 122.529 1.00 23.04 85 LEU H CA 1
ATOM 1943 C C . LEU C 3 85 ? 16.383 43.505 122.175 1.00 26.92 85 LEU H C 1
ATOM 1944 O O . LEU C 3 85 ? 16.923 44.208 122.947 1.00 28.52 85 LEU H O 1
ATOM 1949 N N . GLN C 3 86 ? 16.895 43.160 121.011 1.00 26.79 86 GLN H N 1
ATOM 1950 C CA . GLN C 3 86 ? 18.105 43.758 120.460 1.00 36.34 86 GLN H CA 1
ATOM 1951 C C . GLN C 3 86 ? 17.773 44.308 119.080 1.00 30.15 86 GLN H C 1
ATOM 1952 O O . GLN C 3 86 ? 16.719 44.014 118.518 1.00 29.77 86 GLN H O 1
ATOM 1958 N N . SER C 3 87 ? 18.694 45.095 118.513 1.00 32.45 87 SER H N 1
ATOM 1959 C CA . SER C 3 87 ? 18.422 45.694 117.206 1.00 33.49 87 SER H CA 1
ATOM 1960 C C . SER C 3 87 ? 18.137 44.639 116.142 1.00 37.37 87 SER H C 1
ATOM 1961 O O . SER C 3 87 ? 17.378 44.906 115.204 1.00 38.90 87 SER H O 1
ATOM 1964 N N . GLY C 3 88 ? 18.731 43.446 116.264 1.00 32.52 88 GLY H N 1
ATOM 1965 C CA . GLY C 3 88 ? 18.498 42.354 115.325 1.00 28.53 88 GLY H CA 1
ATOM 1966 C C . GLY C 3 88 ? 17.094 41.788 115.363 1.00 30.73 88 GLY H C 1
ATOM 1967 O O . GLY C 3 88 ? 16.729 41.008 114.474 1.00 33.44 88 GLY H O 1
ATOM 1968 N N . ASP C 3 89 ? 16.302 42.152 116.365 1.00 23.56 89 ASP H N 1
ATOM 1969 C CA . ASP C 3 89 ? 14.907 41.753 116.422 1.00 20.82 89 ASP H CA 1
ATOM 1970 C C . ASP C 3 89 ? 13.991 42.687 115.630 1.00 23.91 89 ASP H C 1
ATOM 1971 O O . ASP C 3 89 ? 12.795 42.404 115.514 1.00 23.43 89 ASP H O 1
ATOM 1976 N N . SER C 3 90 ? 14.510 43.790 115.086 1.00 24.51 90 SER H N 1
ATOM 1977 C CA . SER C 3 90 ? 13.695 44.628 114.211 1.00 22.27 90 SER H CA 1
ATOM 1978 C C . SER C 3 90 ? 13.183 43.806 113.039 1.00 22.69 90 SER H C 1
ATOM 1979 O O . SER C 3 90 ? 13.963 43.209 112.290 1.00 25.90 90 SER H O 1
ATOM 1982 N N . ALA C 3 91 ? 11.866 43.792 112.867 1.00 19.76 91 ALA H N 1
ATOM 1983 C CA . ALA C 3 91 ? 11.252 42.933 111.866 1.00 19.44 91 ALA H CA 1
ATOM 1984 C C . ALA C 3 91 ? 9.776 43.284 111.810 1.00 21.68 91 ALA H C 1
ATOM 1985 O O . ALA C 3 91 ? 9.263 44.021 112.653 1.00 20.80 91 ALA H O 1
ATOM 1987 N N . ARG C 3 92 ? 9.096 42.738 110.816 1.00 17.89 92 ARG H N 1
ATOM 1988 C CA . ARG C 3 92 ? 7.641 42.685 110.815 1.00 17.48 92 ARG H CA 1
ATOM 1989 C C . ARG C 3 92 ? 7.217 41.326 111.355 1.00 21.04 92 ARG H C 1
ATOM 1990 O O . ARG C 3 92 ? 7.699 40.293 110.885 1.00 18.33 92 ARG H O 1
ATOM 1998 N N . TYR C 3 93 ? 6.326 41.334 112.350 1.00 15.43 93 TYR H N 1
ATOM 1999 C CA . TYR C 3 93 ? 5.866 40.133 113.033 1.00 15.30 93 TYR H CA 1
ATOM 2000 C C . TYR C 3 93 ? 4.448 39.790 112.598 1.00 15.97 93 TYR H C 1
ATOM 2001 O O . TYR C 3 93 ? 3.587 40.670 112.517 1.00 17.44 93 TYR H O 1
ATOM 2010 N N . TYR C 3 94 ? 4.202 38.510 112.323 1.00 14.94 94 TYR H N 1
ATOM 2011 C CA . TYR C 3 94 ? 2.907 38.052 111.827 1.00 15.06 94 TYR H CA 1
ATOM 2012 C C . TYR C 3 94 ? 2.395 36.888 112.648 1.00 15.26 94 TYR H C 1
ATOM 2013 O O . TYR C 3 94 ? 3.158 35.980 112.982 1.00 14.40 94 TYR H O 1
ATOM 2022 N N . CYS C 3 95 ? 1.092 36.893 112.933 1.00 14.57 95 CYS H N 1
ATOM 2023 C CA . CYS C 3 95 ? 0.446 35.665 113.367 1.00 16.57 95 CYS H CA 1
ATOM 2024 C C . CYS C 3 95 ? -0.127 34.988 112.135 1.00 16.36 95 CYS H C 1
ATOM 2025 O O . CYS C 3 95 ? -0.386 35.641 111.119 1.00 17.40 95 CYS H O 1
ATOM 2028 N N . VAL C 3 96 ? -0.178 33.679 112.180 1.00 12.92 96 VAL H N 1
ATOM 2029 C CA . VAL C 3 96 ? -0.586 32.884 111.035 1.00 12.93 96 VAL H CA 1
ATOM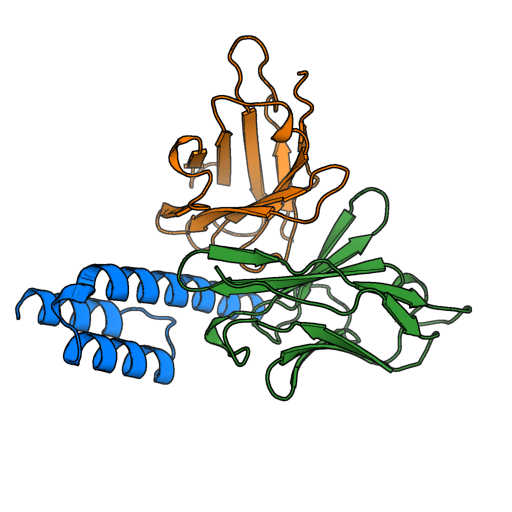 2030 C C . VAL C 3 96 ? -1.276 31.596 111.448 1.00 17.07 96 VAL H C 1
ATOM 2031 O O . VAL C 3 96 ? -1.020 31.108 112.473 1.00 16.52 96 VAL H O 1
ATOM 2035 N N . THR C 3 97 ? -2.130 31.047 110.596 1.00 13.08 97 THR H N 1
ATOM 2036 C CA . THR C 3 97 ? -2.764 29.793 110.989 1.00 13.40 97 THR H CA 1
ATOM 2037 C C . THR C 3 97 ? -1.791 28.628 110.807 1.00 14.40 97 THR H C 1
ATOM 2038 O O . THR C 3 97 ? -0.624 28.813 110.450 1.00 15.49 97 THR H O 1
ATOM 2042 N N . GLY C 3 98 ? -2.296 27.411 111.055 1.00 15.85 98 GLY H N 1
ATOM 2043 C CA . GLY C 3 98 ? -1.466 26.251 111.351 1.00 14.74 98 GLY H CA 1
ATOM 2044 C C . GLY C 3 98 ? -0.624 25.738 110.203 1.00 17.43 98 GLY H C 1
ATOM 2045 O O . GLY C 3 98 ? 0.401 25.098 110.454 1.00 17.61 98 GLY H O 1
ATOM 2046 N N . LEU C 3 99 ? -1.045 25.960 108.956 1.00 14.72 99 LEU H N 1
ATOM 2047 C CA . LEU C 3 99 ? -0.233 25.593 107.800 1.00 14.84 99 LEU H CA 1
ATOM 2048 C C . LEU C 3 99 ? 0.091 26.828 106.961 1.00 14.55 99 LEU H C 1
ATOM 2049 O O . LEU C 3 99 ? 0.261 26.745 105.739 1.00 15.19 99 LEU H O 1
ATOM 2054 N N . PHE C 3 100 ? 0.146 27.982 107.629 1.00 14.47 100 PHE H N 1
ATOM 2055 C CA . PHE C 3 100 ? 0.462 29.274 107.025 1.00 14.32 100 PHE H CA 1
ATOM 2056 C C . PHE C 3 100 ? -0.574 29.659 105.977 1.00 15.50 100 PHE H C 1
ATOM 2057 O O . PHE C 3 100 ? -0.296 30.455 105.078 1.00 15.95 100 PHE H O 1
ATOM 2065 N N . ASP C 3 101 ? -1.782 29.155 106.123 1.00 15.11 101 ASP H N 1
ATOM 2066 C CA . ASP C 3 101 ? -2.804 29.441 105.144 1.00 16.22 101 ASP H CA 1
ATOM 2067 C C . ASP C 3 101 ? -3.450 30.826 105.197 1.00 22.50 101 ASP H C 1
ATOM 2068 O O . ASP C 3 101 ? -3.916 31.327 104.189 1.00 21.18 101 ASP H O 1
ATOM 2073 N N . TYR C 3 102 ? -3.525 31.395 106.384 1.00 16.00 102 TYR H N 1
ATOM 2074 C CA . TYR C 3 102 ? -4.078 32.733 106.576 1.00 18.09 102 TYR H CA 1
ATOM 2075 C C . TYR C 3 102 ? -3.161 33.536 107.482 1.00 15.72 102 TYR H C 1
ATOM 2076 O O . TYR C 3 102 ? -2.767 33.051 108.552 1.00 15.62 102 TYR H O 1
ATOM 2085 N N . TRP C 3 103 ? -2.876 34.783 107.081 1.00 16.44 103 TRP H N 1
ATOM 2086 C CA . TRP C 3 103 ? -1.900 35.643 107.746 1.00 16.02 103 TRP H CA 1
ATOM 2087 C C . TRP C 3 103 ? -2.555 36.875 108.359 1.00 16.68 103 TRP H C 1
ATOM 2088 O O . TRP C 3 103 ? -3.425 37.501 107.751 1.00 19.06 103 TRP H O 1
ATOM 2099 N N . GLY C 3 104 ? -2.100 37.248 109.544 1.00 15.88 104 GLY H N 1
ATOM 2100 C CA . GLY C 3 104 ? -2.421 38.572 110.040 1.00 16.79 104 GLY H CA 1
ATOM 2101 C C . GLY C 3 104 ? -1.716 39.643 109.221 1.00 18.74 104 GLY H C 1
ATOM 2102 O O . GLY C 3 104 ? -0.855 39.367 108.378 1.00 20.20 104 GLY H O 1
ATOM 2103 N N . GLN C 3 105 ? -2.078 40.899 109.494 1.00 22.01 105 GLN H N 1
ATOM 2104 C CA . GLN C 3 105 ? -1.599 42.005 108.674 1.00 23.69 105 GLN H CA 1
ATOM 2105 C C . GLN C 3 105 ? -0.185 42.437 109.036 1.00 21.70 105 GLN H C 1
ATOM 2106 O O . GLN C 3 105 ? 0.426 43.204 108.278 1.00 23.24 105 GLN H O 1
ATOM 2112 N N . GLY C 3 106 ? 0.355 41.953 110.146 1.00 19.09 106 GLY H N 1
ATOM 2113 C CA . GLY C 3 106 ? 1.716 42.274 110.518 1.00 18.88 106 GLY H CA 1
ATOM 2114 C C . GLY C 3 106 ? 1.804 43.436 111.495 1.00 20.49 106 GLY H C 1
ATOM 2115 O O . GLY C 3 106 ? 0.957 44.337 111.524 1.00 23.48 106 GLY H O 1
ATOM 2116 N N . THR C 3 107 ? 2.871 43.428 112.287 1.00 18.14 107 THR H N 1
ATOM 2117 C CA . THR C 3 107 ? 3.194 44.480 113.246 1.00 20.89 107 THR H CA 1
ATOM 2118 C C . THR C 3 107 ? 4.661 44.824 113.039 1.00 21.03 107 THR H C 1
ATOM 2119 O O . THR C 3 107 ? 5.514 43.943 113.118 1.00 21.93 107 THR H O 1
ATOM 2123 N N . THR C 3 108 ? 4.964 46.091 112.780 1.00 22.63 108 THR H N 1
ATOM 2124 C CA . THR C 3 108 ? 6.348 46.501 112.561 1.00 25.37 108 THR H CA 1
ATOM 2125 C C . THR C 3 108 ? 7.018 46.833 113.889 1.00 30.95 108 THR H C 1
ATOM 2126 O O . THR C 3 108 ? 6.464 47.578 114.701 1.00 30.71 108 THR H O 1
ATOM 2130 N N . LEU C 3 109 ? 8.202 46.264 114.111 1.00 24.21 109 LEU H N 1
ATOM 2131 C CA . LEU C 3 109 ? 9.019 46.552 115.285 1.00 26.64 109 LEU H CA 1
ATOM 2132 C C . LEU C 3 109 ? 10.384 47.031 114.819 1.00 26.51 109 LEU H C 1
ATOM 2133 O O . LEU C 3 109 ? 11.058 46.335 114.055 1.00 26.35 109 LEU H O 1
ATOM 2138 N N . THR C 3 110 ? 10.790 48.211 115.278 1.00 29.21 110 THR H N 1
ATOM 2139 C CA . THR C 3 110 ? 12.133 48.718 115.041 1.00 31.94 110 THR H CA 1
ATOM 2140 C C . THR C 3 110 ? 12.780 48.964 116.395 1.00 32.48 110 THR H C 1
ATOM 2141 O O . THR C 3 110 ? 12.248 49.723 117.210 1.00 35.05 110 THR H O 1
ATOM 2145 N N . VAL C 3 111 ? 13.907 48.305 116.636 1.00 31.92 111 VAL H N 1
ATOM 2146 C CA . VAL C 3 111 ? 14.671 48.445 117.868 1.00 33.73 111 VAL H CA 1
ATOM 2147 C C . VAL C 3 111 ? 15.971 49.152 117.524 1.00 40.32 111 VAL H C 1
ATOM 2148 O O . VAL C 3 111 ? 16.711 48.700 116.642 1.00 43.56 111 VAL H O 1
ATOM 2152 N N . SER C 3 112 ? 16.251 50.253 118.214 1.00 49.33 112 SER H N 1
ATOM 2153 C CA . SER C 3 112 ? 17.461 51.014 117.948 1.00 53.40 112 SER H CA 1
ATOM 2154 C C . SER C 3 112 ? 18.664 50.358 118.614 1.00 57.60 112 SER H C 1
ATOM 2155 O O . SER C 3 112 ? 18.548 49.707 119.657 1.00 56.00 112 SER H O 1
ATOM 2158 N N . SER C 3 113 ? 19.830 50.541 118.000 1.00 59.39 113 SER H N 1
ATOM 2159 C CA . SER C 3 113 ? 21.068 49.955 118.509 1.00 59.48 113 SER H CA 1
ATOM 2160 C C . SER C 3 113 ? 21.493 50.599 119.831 1.00 61.09 113 SER H C 1
ATOM 2161 O O . SER C 3 113 ? 21.275 51.789 120.050 1.00 60.61 113 SER H O 1
#

Solvent-accessible surface area: 13276 Å² total; per-residue (Å²): 192,176,110,34,131,72,2,52,138,52,0,99,118,21,106,48,10,51,129,131,13,42,96,59,13,37,90,42,0,124,105,65,63,105,74,4,70,91,21,24,62,56,0,59,6,13,16,18,0,28,37,1,20,33,34,10,137,199,172,12,89,9,72,18,52,90,61,50,97,15,42,31,56,98,83,15,51,0,31,0,124,6,62,94,41,50,5,68,72,36,18,3,0,0,1,1,14,19,55,111,137,70,105,12,57,1,5,3,0,8,14,86,11,103,3,71,83,20,54,86,30,4,46,10,43,68,94,71,94,74,1,0,0,24,0,88,22,2,12,51,79,2,86,10,57,0,8,0,0,0,2,27,53,85,54,7,30,22,2,65,11,0,131,3,57,10,123,48,72,46,63,65,127,148,34,100,15,104,7,58,48,88,3,62,44,66,127,58,108,6,0,34,1,22,0,49,4,54,55,32,47,1,76,80,49,0,0,0,0,0,14,14,15,112,83,103,25,16,44,5,0,0,0,9,3,11,98,36,73,38,27,52,24,101,91,18,113,119,61,16,45,4,70,38,43,68,112,135,30,41,0,64,1,76,0,52,71,12,123,55,57,4,23,3,71,0,4,0,0,3,0,1,0,6,52,30,5,106,17,26,84,2,104,29,105,143